Protein AF-A0A0A2UVM9-F1 (afdb_monomer_lite)

Sequence (289 aa):
MLVSRSRRTVTKRLMGLNERNSKLYSDYVEYLQKSGKGKTTITNYSNKVLNFLETLREDQKIEDTPFVIMEDFISAAQAESSFNNRVYALKNFWRYLSEEKGLSLLISSDKLGSIVFSPGDVRQSIQRGAVPLTIEQVVLIRDTYKRDNENKRLFTFEMIYRHEVKWNDLAKCHRKNYSPENREFKITKNKSINIDDYIADLIERDDAILDRVSMSGHQYRLVDMSELLGRDVRWIDIEKTHDKNFVACPRCQKENEMQADNWVLVSVNENHTKWLVCKSCVEQGESND

Organism: NCBI:txid1385513

Radius of gyration: 26.75 Å; chains: 1; bounding box: 66×46×71 Å

pLDDT: mean 85.95, std 12.11, range [26.98, 97.88]

Secondary structure (DSSP, 8-state):
---------HHHHHTTS-HHHHHHHHHHHHHHHHTT--HHHHHHHHHHHHHHHTTS-TT--STT--HHHHHHHHHT-SSHHHHHHHHHHHHHHHHIIIIIS----SS-HHHHHTTPPPHHHHHHHHHHT--PPPHHHHHHHHHHHHHTT-HHHHHHHHHHHTT---HHHHTT-SGGGEETTTTEEEEETTEEEE--HHHHHHHHH-GGGGS---HHHHHHHHHHHHHHHTS---HHHHHHHHHHHEEE-TTT--EEE--GGGEEEEE-STT--EEEEEHHHHHTT----

InterPro domains:
  IPR010998 Integrase/recombinase, N-terminal [G3DSA:1.10.150.130] (16-105)

Structure (mmCIF, N/CA/C/O backbone):
data_AF-A0A0A2UVM9-F1
#
_entry.id   AF-A0A0A2UVM9-F1
#
loop_
_atom_site.group_PDB
_atom_site.id
_atom_site.type_symbol
_atom_site.label_atom_id
_atom_site.label_alt_id
_atom_site.label_comp_id
_atom_site.label_asym_id
_atom_site.label_entity_id
_atom_site.label_seq_id
_atom_site.pdbx_PDB_ins_code
_atom_site.Cartn_x
_atom_site.Cartn_y
_atom_site.Cartn_z
_atom_site.occupancy
_atom_site.B_iso_or_equiv
_atom_site.auth_seq_id
_atom_site.auth_comp_id
_atom_site.auth_asym_id
_atom_site.auth_atom_id
_atom_site.pdbx_PDB_model_num
ATOM 1 N N . MET A 1 1 ? -26.600 -10.827 3.664 1.00 29.45 1 MET A N 1
ATOM 2 C CA . MET A 1 1 ? -26.996 -9.501 3.139 1.00 29.45 1 MET A CA 1
ATOM 3 C C . MET A 1 1 ? -26.301 -8.425 3.963 1.00 29.45 1 MET A C 1
ATOM 5 O O . MET A 1 1 ? -26.624 -8.271 5.133 1.00 29.45 1 MET A O 1
ATOM 9 N N . LEU A 1 2 ? -25.302 -7.738 3.403 1.00 26.98 2 LEU A N 1
ATOM 10 C CA . LEU A 1 2 ? -24.603 -6.640 4.080 1.00 26.98 2 LEU A CA 1
ATOM 11 C C . LEU A 1 2 ? -25.340 -5.336 3.770 1.00 26.98 2 LEU A C 1
ATOM 13 O O . LEU A 1 2 ? -25.254 -4.807 2.666 1.00 26.98 2 LEU A O 1
ATOM 17 N N . VAL A 1 3 ? -26.113 -4.851 4.739 1.00 28.73 3 VAL A N 1
ATOM 18 C CA . VAL A 1 3 ? -26.801 -3.561 4.644 1.00 28.73 3 VAL A CA 1
ATOM 19 C C . VAL A 1 3 ? -25.751 -2.452 4.600 1.00 28.73 3 VAL A C 1
ATOM 21 O O . VAL A 1 3 ? -24.954 -2.300 5.526 1.00 28.73 3 VAL A O 1
ATOM 24 N N . SER A 1 4 ? -25.777 -1.673 3.518 1.00 31.75 4 SER A N 1
ATOM 25 C CA . SER A 1 4 ? -25.068 -0.403 3.357 1.00 31.75 4 SER A CA 1
ATOM 26 C C . SER A 1 4 ? -25.353 0.514 4.556 1.00 31.75 4 SER A C 1
ATOM 28 O O . SER A 1 4 ? -26.424 1.113 4.677 1.00 31.75 4 SER A O 1
ATOM 30 N N . ARG A 1 5 ? -24.411 0.587 5.506 1.00 41.16 5 ARG A N 1
ATOM 31 C CA . ARG A 1 5 ? -24.509 1.484 6.663 1.00 41.16 5 ARG A CA 1
ATOM 32 C C . ARG A 1 5 ? -24.115 2.896 6.224 1.00 41.16 5 ARG A C 1
ATOM 34 O O . ARG A 1 5 ? -22.936 3.234 6.160 1.00 41.16 5 ARG A O 1
ATOM 41 N N . SER A 1 6 ? -25.124 3.726 5.960 1.00 41.88 6 SER A N 1
ATOM 42 C CA . SER A 1 6 ? -25.025 5.194 5.962 1.00 41.88 6 SER A CA 1
ATOM 43 C C . SER A 1 6 ? -24.147 5.680 7.131 1.00 41.88 6 SER A C 1
ATOM 45 O O . SER A 1 6 ? -24.271 5.165 8.247 1.00 41.88 6 SER A O 1
ATOM 47 N N . ARG A 1 7 ? -23.252 6.656 6.886 1.00 49.97 7 ARG A N 1
ATOM 48 C CA . ARG A 1 7 ? -22.347 7.248 7.895 1.00 49.97 7 ARG A CA 1
ATOM 49 C C . ARG A 1 7 ? -23.151 7.998 8.967 1.00 49.97 7 ARG A C 1
ATOM 51 O O . ARG A 1 7 ? -23.260 9.221 8.949 1.00 49.97 7 ARG A O 1
ATOM 58 N N . ARG A 1 8 ? -23.729 7.263 9.918 1.00 69.81 8 ARG A N 1
ATOM 59 C CA . ARG A 1 8 ? -24.348 7.827 11.122 1.00 69.81 8 ARG A CA 1
ATOM 60 C C . ARG A 1 8 ? -23.270 8.534 11.951 1.00 69.81 8 ARG A C 1
ATOM 62 O O . ARG A 1 8 ? -22.178 8.001 12.136 1.00 69.81 8 ARG A O 1
ATOM 69 N N . THR A 1 9 ? -23.579 9.728 12.456 1.00 83.06 9 THR A N 1
ATOM 70 C CA . THR A 1 9 ? -22.711 10.444 13.405 1.00 83.06 9 THR A CA 1
ATOM 71 C C . THR A 1 9 ? -22.563 9.638 14.697 1.00 83.06 9 THR A C 1
ATOM 73 O O . THR A 1 9 ? -23.462 8.872 15.043 1.00 83.06 9 THR A O 1
ATOM 76 N N . VAL A 1 10 ? -21.458 9.815 15.435 1.00 83.94 10 VAL A N 1
ATOM 77 C CA . VAL A 1 10 ? -21.224 9.111 16.716 1.00 83.94 10 VAL A CA 1
ATOM 78 C C . VAL A 1 10 ? -22.419 9.277 17.654 1.00 83.94 10 VAL A C 1
ATOM 80 O O . VAL A 1 10 ? -22.927 8.289 18.163 1.00 83.94 10 VAL A O 1
ATOM 83 N N . THR A 1 11 ? -22.956 10.491 17.780 1.00 84.62 11 THR A N 1
ATOM 84 C CA . THR A 1 11 ? -24.153 10.776 18.583 1.00 84.62 11 THR A CA 1
ATOM 85 C C . THR A 1 11 ? -25.346 9.897 18.196 1.00 84.62 11 THR A C 1
ATOM 87 O O . THR A 1 11 ? -25.948 9.276 19.061 1.00 84.62 11 THR A O 1
ATOM 90 N N . LYS A 1 12 ? -25.654 9.764 16.896 1.00 86.88 12 LYS A N 1
ATOM 91 C CA . LYS A 1 12 ? -26.758 8.905 16.423 1.00 86.88 12 LYS A CA 1
ATOM 92 C C . LYS A 1 12 ? -26.509 7.421 16.683 1.00 86.88 12 LYS A C 1
ATOM 94 O O . LYS A 1 12 ? -27.460 6.667 16.837 1.00 86.88 12 LYS A O 1
ATOM 99 N N . ARG A 1 13 ? -25.246 6.993 16.677 1.00 89.31 13 ARG A N 1
ATOM 100 C CA . ARG A 1 13 ? -24.859 5.608 16.973 1.00 89.31 13 ARG A CA 1
ATOM 101 C C . ARG A 1 13 ? -25.044 5.296 18.456 1.00 89.31 13 ARG A C 1
ATOM 103 O O . ARG A 1 13 ? -25.624 4.272 18.786 1.00 89.31 13 ARG A O 1
ATOM 110 N N . LEU A 1 14 ? -24.650 6.224 19.329 1.00 88.06 14 LEU A N 1
ATOM 111 C CA . LEU A 1 14 ? -24.819 6.101 20.778 1.00 88.06 14 LEU A CA 1
ATOM 112 C C . LEU A 1 14 ? -26.284 6.058 21.219 1.00 88.06 14 LEU A C 1
ATOM 114 O O . LEU A 1 14 ? -26.592 5.369 22.181 1.00 88.06 14 LEU A O 1
ATOM 118 N N . MET A 1 15 ? -27.189 6.728 20.497 1.00 85.31 15 MET A N 1
ATOM 119 C CA . MET A 1 15 ? -28.635 6.634 20.752 1.00 85.31 15 MET A CA 1
ATOM 120 C C . MET A 1 15 ? -29.209 5.228 20.511 1.00 85.31 15 MET A C 1
ATOM 122 O O . MET A 1 15 ? -30.297 4.942 20.990 1.00 85.31 15 MET A O 1
ATOM 126 N N . GLY A 1 16 ? -28.511 4.371 19.755 1.00 84.19 16 GLY A N 1
ATOM 127 C CA . GLY A 1 16 ? -28.900 2.974 19.537 1.00 84.19 16 GLY A CA 1
ATOM 128 C C . GLY A 1 16 ? -28.294 1.993 20.544 1.00 84.19 16 GLY A C 1
ATOM 129 O O . GLY A 1 16 ? -28.505 0.795 20.408 1.00 84.19 16 GLY A O 1
ATOM 130 N N . LEU A 1 17 ? -27.506 2.474 21.509 1.00 88.94 17 LEU A N 1
ATOM 131 C CA . LEU A 1 17 ? -26.986 1.665 22.608 1.00 88.94 17 LEU A CA 1
ATOM 132 C C . LEU A 1 17 ? -27.838 1.888 23.855 1.00 88.94 17 LEU A C 1
ATOM 134 O O . LEU A 1 17 ? -28.421 2.959 24.029 1.00 88.94 17 LEU A O 1
ATOM 138 N N . ASN A 1 18 ? -27.828 0.930 24.783 1.00 90.06 18 ASN A N 1
ATOM 139 C CA . ASN A 1 18 ? -28.354 1.214 26.113 1.00 90.06 18 ASN A CA 1
ATOM 140 C C . ASN A 1 18 ? -27.535 2.294 26.828 1.00 90.06 18 ASN A C 1
ATOM 142 O O . ASN A 1 18 ? -26.346 2.504 26.562 1.00 90.06 18 ASN A O 1
ATOM 146 N N . GLU A 1 19 ? -28.195 2.966 27.769 1.00 91.00 19 GLU A N 1
ATOM 147 C CA . GLU A 1 19 ? -27.638 4.103 28.499 1.00 91.00 19 GLU A CA 1
ATOM 148 C C . GLU A 1 19 ? -26.313 3.755 29.192 1.00 91.00 19 GLU A C 1
ATOM 150 O O . GLU A 1 19 ? -25.354 4.527 29.134 1.00 91.00 19 GLU A O 1
ATOM 155 N N . ARG A 1 20 ? -26.219 2.554 29.781 1.00 92.00 20 ARG A N 1
ATOM 156 C CA . ARG A 1 20 ? -25.009 2.086 30.470 1.00 92.00 20 ARG A CA 1
ATOM 157 C C . ARG A 1 20 ? -23.825 1.974 29.507 1.00 92.00 20 ARG A C 1
ATOM 159 O O . ARG A 1 20 ? -22.766 2.530 29.784 1.00 92.00 20 ARG A O 1
ATOM 166 N N . ASN A 1 21 ? -24.000 1.305 28.371 1.00 92.19 21 ASN A N 1
ATOM 167 C CA . ASN A 1 21 ? -22.951 1.095 27.374 1.00 92.19 21 ASN A CA 1
ATOM 168 C C . ASN A 1 21 ? -22.555 2.413 26.692 1.00 92.19 21 ASN A C 1
ATOM 170 O O . ASN A 1 21 ? -21.370 2.655 26.463 1.00 92.19 21 ASN A O 1
ATOM 174 N N . SER A 1 22 ? -23.524 3.294 26.432 1.00 93.00 22 SER A N 1
ATOM 175 C CA . SER A 1 22 ? -23.284 4.644 25.905 1.00 93.00 22 SER A CA 1
ATOM 176 C C . SER A 1 22 ? -22.434 5.496 26.860 1.00 93.00 22 SER A C 1
ATOM 178 O O . SER A 1 22 ? -21.469 6.150 26.443 1.00 93.00 22 SER A O 1
ATOM 180 N N . LYS A 1 23 ? -22.728 5.427 28.164 1.00 94.69 23 LYS A N 1
ATOM 181 C CA . LYS A 1 23 ? -21.943 6.096 29.206 1.00 94.69 23 LYS A CA 1
ATOM 182 C C . LYS A 1 23 ? -20.532 5.520 29.317 1.00 94.69 23 LYS A C 1
ATOM 184 O O . LYS A 1 23 ? -19.567 6.274 29.262 1.00 94.69 23 LYS A O 1
ATOM 189 N N . LEU A 1 24 ? -20.396 4.194 29.392 1.00 95.88 24 LEU A N 1
ATOM 190 C CA . LEU A 1 24 ? -19.089 3.528 29.473 1.00 95.88 24 LEU A CA 1
ATOM 191 C C . LEU A 1 24 ? -18.203 3.836 28.260 1.00 95.88 24 LEU A C 1
ATOM 193 O O . LEU A 1 24 ? -17.002 4.052 28.415 1.00 95.88 24 LEU A O 1
ATOM 197 N N . TYR A 1 25 ? -18.786 3.898 27.062 1.00 96.25 25 TYR A N 1
ATOM 198 C CA . TYR A 1 25 ? -18.080 4.333 25.861 1.00 96.25 25 TYR A CA 1
ATOM 199 C C . TYR A 1 25 ? -17.574 5.774 25.976 1.00 96.25 25 TYR A C 1
ATOM 201 O O . TYR A 1 25 ? -16.421 6.054 25.645 1.00 96.25 25 TYR A O 1
ATOM 209 N N . SER A 1 26 ? -18.430 6.689 26.432 1.00 95.75 26 SER A N 1
ATOM 210 C CA . SER A 1 26 ? -18.084 8.109 26.537 1.00 95.75 26 SER A CA 1
ATOM 211 C C . SER A 1 26 ? -16.952 8.316 27.544 1.00 95.75 26 SER A C 1
ATOM 213 O O . SER A 1 26 ? -15.931 8.920 27.208 1.00 95.75 26 SER A O 1
ATOM 215 N N . ASP A 1 27 ? -17.064 7.691 28.719 1.00 97.25 27 ASP A N 1
ATOM 216 C CA . ASP A 1 27 ? -16.025 7.714 29.748 1.00 97.25 27 ASP A CA 1
ATOM 217 C C . ASP A 1 27 ? -14.704 7.088 29.245 1.00 97.25 27 ASP A C 1
ATOM 219 O O . ASP A 1 27 ? -13.611 7.517 29.629 1.00 97.25 27 ASP A O 1
ATOM 223 N N . TYR A 1 28 ? -14.776 6.072 28.378 1.00 97.88 28 TYR A N 1
ATOM 224 C CA . TYR A 1 28 ? -13.598 5.448 27.773 1.00 97.88 28 TYR A CA 1
ATOM 225 C C . TYR A 1 28 ? -12.892 6.373 26.775 1.00 97.88 28 TYR A C 1
ATOM 227 O O . TYR A 1 28 ? -11.661 6.436 26.754 1.00 97.88 28 TYR A O 1
ATOM 235 N N . VAL A 1 29 ? -13.638 7.127 25.963 1.00 96.19 29 VAL A N 1
ATOM 236 C CA . VAL A 1 29 ? -13.046 8.119 25.049 1.00 96.19 29 VAL A CA 1
ATOM 237 C C . VAL A 1 29 ? -12.291 9.193 25.834 1.00 96.19 29 VAL A C 1
ATOM 239 O O . VAL A 1 29 ? -11.168 9.539 25.460 1.00 96.19 29 VAL A O 1
ATOM 242 N N . GLU A 1 30 ? -12.855 9.672 26.944 1.00 96.00 30 GLU A N 1
ATOM 243 C CA . GLU A 1 30 ? -12.168 10.611 27.835 1.00 96.00 30 GLU A CA 1
ATOM 244 C C . GLU A 1 30 ? -10.907 10.004 28.456 1.00 96.00 30 GLU A C 1
ATOM 246 O O . GLU A 1 30 ? -9.858 10.651 28.499 1.00 96.00 30 GLU A O 1
ATOM 251 N N . TYR A 1 31 ? -10.978 8.749 28.905 1.00 97.19 31 TYR A N 1
ATOM 252 C CA . TYR A 1 31 ? -9.814 8.022 29.411 1.00 97.19 31 TYR A CA 1
ATOM 253 C C . TYR A 1 31 ? -8.692 7.952 28.365 1.00 97.19 31 TYR A C 1
ATOM 255 O O . TYR A 1 31 ? -7.536 8.257 28.665 1.00 97.19 31 TYR A O 1
ATOM 263 N N . LEU A 1 32 ? -9.020 7.628 27.110 1.00 96.19 32 LEU A N 1
ATOM 264 C CA . LEU A 1 32 ? -8.038 7.582 26.028 1.00 96.19 32 LEU A CA 1
ATOM 265 C C . LEU A 1 32 ? -7.361 8.941 25.804 1.00 96.19 32 LEU A C 1
ATOM 267 O O . LEU A 1 32 ? -6.144 8.981 25.611 1.00 96.19 32 LEU A O 1
ATOM 271 N N . GLN A 1 33 ? -8.120 10.038 25.869 1.00 94.81 33 GLN A N 1
ATOM 272 C CA . GLN A 1 33 ? -7.589 11.400 25.758 1.00 94.81 33 GLN A CA 1
ATOM 273 C C . GLN A 1 33 ? -6.657 11.748 26.927 1.00 94.81 33 GLN A C 1
ATOM 275 O O . GLN A 1 33 ? -5.552 12.239 26.698 1.00 94.81 33 GLN A O 1
ATOM 280 N N . LYS A 1 34 ? -7.058 11.430 28.165 1.00 94.75 34 LYS A N 1
ATOM 281 C CA . LYS A 1 34 ? -6.256 11.672 29.379 1.00 94.75 34 LYS A CA 1
ATOM 282 C C . LYS A 1 34 ? -4.981 10.824 29.423 1.00 94.75 34 LYS A C 1
ATOM 284 O O . LYS A 1 34 ? -3.966 11.278 29.934 1.00 94.75 34 LYS A O 1
ATOM 289 N N . SER A 1 35 ? -4.996 9.632 28.823 1.00 91.38 35 SER A N 1
ATOM 290 C CA . SER A 1 35 ? -3.838 8.725 28.759 1.00 91.38 35 SER A CA 1
ATOM 291 C C . SER A 1 35 ? -2.722 9.159 27.788 1.00 91.38 35 SER A C 1
ATOM 293 O O . SER A 1 35 ? -1.769 8.409 27.577 1.00 91.38 35 SER A O 1
ATOM 295 N N . GLY A 1 36 ? -2.837 10.332 27.152 1.00 88.50 36 GLY A N 1
ATOM 296 C CA . GLY A 1 36 ? -1.808 10.879 26.259 1.00 88.50 36 GLY A CA 1
ATOM 297 C C . GLY A 1 36 ? -1.690 10.170 24.903 1.00 88.50 36 GLY A C 1
ATOM 298 O O . GLY A 1 36 ? -0.677 10.303 24.216 1.00 88.50 36 GLY A O 1
ATOM 299 N N . LYS A 1 37 ? -2.699 9.393 24.488 1.00 90.19 37 LYS A N 1
ATOM 300 C CA . LYS A 1 37 ? -2.679 8.697 23.192 1.00 90.19 37 LYS A CA 1
ATOM 301 C C . LYS A 1 37 ? -2.842 9.672 22.025 1.00 90.19 37 LYS A C 1
ATOM 303 O O . LYS A 1 37 ? -3.619 10.619 22.077 1.00 90.19 37 LYS A O 1
ATOM 308 N N . GLY A 1 38 ? -2.161 9.387 20.914 1.00 91.88 38 GLY A N 1
ATOM 309 C CA . GLY A 1 38 ? -2.304 10.163 19.681 1.00 91.88 38 GLY A CA 1
ATOM 310 C C . GLY A 1 38 ? -3.720 10.088 19.091 1.00 91.88 38 GLY A C 1
ATOM 311 O O . GLY A 1 38 ? -4.384 9.051 19.165 1.00 91.88 38 GLY A O 1
ATOM 312 N N . LYS A 1 39 ? -4.165 11.170 18.436 1.00 91.12 39 LYS A N 1
ATOM 313 C CA . LYS A 1 39 ? -5.521 11.324 17.864 1.00 91.12 39 LYS A CA 1
ATOM 314 C C . LYS A 1 39 ? -5.954 10.153 16.971 1.00 91.12 39 LYS A C 1
ATOM 316 O O . LYS A 1 39 ? -7.100 9.707 17.049 1.00 91.12 39 LYS A O 1
ATOM 321 N N . THR A 1 40 ? -5.041 9.632 16.150 1.00 88.94 40 THR A N 1
ATOM 322 C CA . THR A 1 40 ? -5.295 8.480 15.270 1.00 88.94 40 THR A CA 1
ATOM 323 C C . THR A 1 40 ? -5.596 7.215 16.070 1.00 88.94 40 THR A C 1
ATOM 325 O O . THR A 1 40 ? -6.562 6.517 15.771 1.00 88.94 40 THR A O 1
ATOM 328 N N . THR A 1 41 ? -4.823 6.944 17.123 1.00 90.81 41 THR A N 1
ATOM 329 C CA . THR A 1 41 ? -5.027 5.788 18.005 1.00 90.81 41 THR A CA 1
ATOM 330 C C . THR A 1 41 ? -6.346 5.896 18.754 1.00 90.81 41 THR A C 1
ATOM 332 O O . THR A 1 41 ? -7.097 4.925 18.774 1.00 90.81 41 THR A O 1
ATOM 335 N N . ILE A 1 42 ? -6.663 7.079 19.298 1.00 93.00 42 ILE A N 1
ATOM 336 C CA . ILE A 1 42 ? -7.947 7.333 19.971 1.00 93.00 42 ILE A CA 1
ATOM 337 C C . ILE A 1 42 ? -9.101 7.024 19.019 1.00 93.00 42 ILE A C 1
ATOM 339 O O . ILE A 1 42 ? -9.982 6.246 19.361 1.00 93.00 42 ILE A O 1
ATOM 343 N N . THR A 1 43 ? -9.054 7.581 17.805 1.00 92.62 43 THR A N 1
ATOM 344 C CA . THR A 1 43 ? -10.094 7.394 16.783 1.00 92.62 43 THR A CA 1
ATOM 345 C C . THR A 1 43 ? -10.239 5.930 16.377 1.00 92.62 43 THR A C 1
ATOM 347 O O . THR A 1 43 ? -11.351 5.453 16.170 1.00 92.62 43 THR A O 1
ATOM 350 N N . ASN A 1 44 ? -9.130 5.204 16.238 1.00 92.06 44 ASN A N 1
ATOM 351 C CA . ASN A 1 44 ? -9.169 3.790 15.882 1.00 92.06 44 ASN A CA 1
ATOM 352 C C . ASN A 1 44 ? -9.799 2.964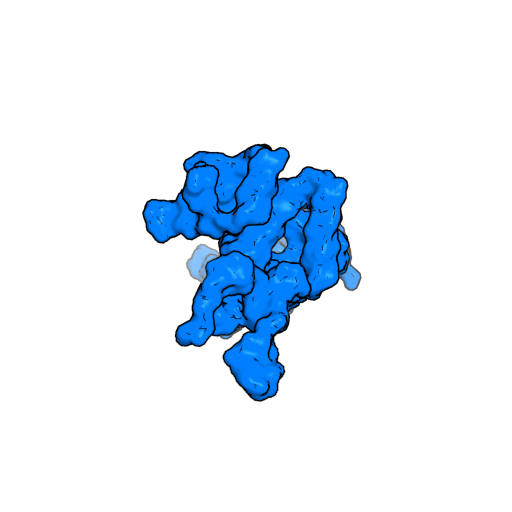 17.014 1.00 92.06 44 ASN A C 1
ATOM 354 O O . ASN A 1 44 ? -10.768 2.243 16.786 1.00 92.06 44 ASN A O 1
ATOM 358 N N . TYR A 1 45 ? -9.306 3.130 18.242 1.00 96.94 45 TYR A N 1
ATOM 359 C CA . TYR A 1 45 ? -9.754 2.343 19.390 1.00 96.94 45 TYR A CA 1
ATOM 360 C C . TYR A 1 45 ? -11.220 2.617 19.713 1.00 96.94 45 TYR A C 1
ATOM 362 O O . TYR A 1 45 ? -12.004 1.674 19.811 1.00 96.94 45 TYR A O 1
ATOM 370 N N . SER A 1 46 ? -11.620 3.889 19.790 1.00 95.38 46 SER A N 1
ATOM 371 C CA . SER A 1 46 ? -13.007 4.252 20.074 1.00 95.38 46 SER A CA 1
ATOM 372 C C . SER A 1 46 ? -13.960 3.723 19.003 1.00 95.38 46 SER A C 1
ATOM 374 O O . SER A 1 46 ? -14.955 3.090 19.336 1.00 95.38 46 SER A O 1
ATOM 376 N N . ASN A 1 47 ? -13.637 3.854 17.713 1.00 94.50 47 ASN A N 1
ATOM 377 C CA . ASN A 1 47 ? -14.505 3.323 16.660 1.00 94.50 47 ASN A CA 1
ATOM 378 C C . ASN A 1 47 ? -14.653 1.799 16.724 1.00 94.50 47 ASN A C 1
ATOM 380 O O . ASN A 1 47 ? -15.745 1.287 16.489 1.00 94.50 47 ASN A O 1
ATOM 384 N N . LYS A 1 48 ? -13.582 1.062 17.035 1.00 95.88 48 LYS A N 1
ATOM 385 C CA . LYS A 1 48 ? -13.643 -0.401 17.162 1.00 95.88 48 LYS A CA 1
ATOM 386 C C . LYS A 1 48 ? -14.477 -0.831 18.362 1.00 95.88 48 LYS A C 1
ATOM 388 O O . LYS A 1 48 ? -15.287 -1.740 18.216 1.00 95.88 48 LYS A O 1
ATOM 393 N N . VAL A 1 49 ? -14.333 -0.145 19.493 1.00 97.25 49 VAL A N 1
ATOM 394 C CA . VAL A 1 49 ? -15.162 -0.378 20.681 1.00 97.25 49 VAL A CA 1
ATOM 395 C C . VAL A 1 49 ? -16.624 -0.058 20.391 1.00 97.25 49 VAL A C 1
ATOM 397 O O . VAL A 1 49 ? -17.483 -0.885 20.662 1.00 97.25 49 VAL A O 1
ATOM 400 N N . LEU A 1 50 ? -16.920 1.080 19.759 1.00 95.50 50 LEU A N 1
ATOM 401 C CA . LEU A 1 50 ? -18.289 1.438 19.391 1.00 95.50 50 LEU A CA 1
ATOM 402 C C . LEU A 1 50 ? -18.916 0.401 18.451 1.00 95.50 50 LEU A C 1
ATOM 404 O O . LEU A 1 50 ? -20.049 -0.011 18.664 1.00 95.50 50 LEU A O 1
ATOM 408 N N . ASN A 1 51 ? -18.169 -0.063 17.442 1.00 94.38 51 ASN A N 1
ATOM 409 C CA . ASN A 1 51 ? -18.639 -1.117 16.539 1.00 94.38 51 ASN A CA 1
ATOM 410 C C . ASN A 1 51 ? -18.962 -2.419 17.282 1.00 94.38 51 ASN A C 1
ATOM 412 O O . ASN A 1 51 ? -19.888 -3.111 16.882 1.00 94.38 51 ASN A O 1
ATOM 416 N N . PHE A 1 52 ? -18.189 -2.763 18.313 1.00 95.25 52 PHE A N 1
ATOM 417 C CA . PHE A 1 52 ? -18.441 -3.936 19.145 1.00 95.25 52 PHE A CA 1
ATOM 418 C C . PHE A 1 52 ? -19.663 -3.742 20.052 1.00 95.25 52 PHE A C 1
ATOM 420 O O . PHE A 1 52 ? -20.507 -4.622 20.142 1.00 95.25 52 PHE A O 1
ATOM 427 N N . LEU A 1 53 ? -19.819 -2.574 20.679 1.00 94.56 53 LEU A N 1
ATOM 428 C CA . LEU A 1 53 ? -21.000 -2.288 21.500 1.00 94.56 53 LEU A CA 1
ATOM 429 C C . LEU A 1 53 ? -22.297 -2.372 20.685 1.00 94.56 53 LEU A C 1
ATOM 431 O O . LEU A 1 53 ? -23.307 -2.845 21.189 1.00 94.56 53 LEU A O 1
ATOM 435 N N . GLU A 1 54 ? -22.254 -1.980 19.410 1.00 91.81 54 GLU A N 1
ATOM 436 C CA . GLU A 1 54 ? -23.378 -2.111 18.474 1.00 91.81 54 GLU A CA 1
ATOM 437 C C . GLU A 1 54 ? -23.728 -3.560 18.094 1.00 91.81 54 GLU A C 1
ATOM 439 O O . GLU A 1 54 ? -24.751 -3.769 17.441 1.00 91.81 54 GLU A O 1
ATOM 444 N N . THR A 1 55 ? -22.893 -4.553 18.427 1.00 89.81 55 THR A N 1
ATOM 445 C CA . THR A 1 55 ? -23.236 -5.975 18.232 1.00 89.81 55 THR A CA 1
ATOM 446 C C . THR A 1 55 ? -23.920 -6.592 19.446 1.00 89.81 55 THR A C 1
ATOM 448 O O . THR A 1 55 ? -24.425 -7.708 19.347 1.00 89.81 55 THR A O 1
ATOM 451 N N . LEU A 1 56 ? -23.921 -5.903 20.589 1.00 89.69 56 LEU A N 1
ATOM 452 C CA . LEU A 1 56 ? -24.586 -6.370 21.801 1.00 89.69 56 LEU A CA 1
ATOM 453 C C . LEU A 1 56 ? -26.095 -6.124 21.705 1.00 89.69 56 LEU A C 1
ATOM 455 O O . LEU A 1 56 ? -26.543 -5.186 21.043 1.00 89.69 56 LEU A O 1
ATOM 459 N N . ARG A 1 57 ? -26.887 -6.963 22.379 1.00 85.25 57 ARG A N 1
ATOM 460 C CA . ARG A 1 57 ? -28.334 -6.723 22.502 1.00 85.25 57 ARG A CA 1
ATOM 461 C C . ARG A 1 57 ? -28.579 -5.478 23.352 1.00 85.25 57 ARG A C 1
ATOM 463 O O . ARG A 1 57 ? -27.764 -5.145 24.211 1.00 85.25 57 ARG A O 1
ATOM 470 N N . GLU A 1 58 ? -29.712 -4.813 23.143 1.00 81.56 58 GLU A N 1
ATOM 471 C CA . GLU A 1 58 ? -30.051 -3.585 23.873 1.00 81.56 58 GLU A CA 1
ATOM 472 C C . GLU A 1 58 ? -30.053 -3.791 25.395 1.00 81.56 58 GLU A C 1
ATOM 474 O O . GLU A 1 58 ? -29.570 -2.944 26.131 1.00 81.56 58 GLU A O 1
ATOM 479 N N . ASP A 1 59 ? -30.499 -4.938 25.892 1.00 84.19 59 ASP A N 1
ATOM 480 C CA . ASP A 1 59 ? -30.543 -5.269 27.319 1.00 84.19 59 ASP A CA 1
ATOM 481 C C . ASP A 1 59 ? -29.241 -5.886 27.862 1.00 84.19 59 ASP A C 1
ATOM 483 O O . ASP A 1 59 ? -29.102 -6.100 29.069 1.00 84.19 59 ASP A O 1
ATOM 487 N N . GLN A 1 60 ? -28.262 -6.157 26.995 1.00 87.31 60 GLN A N 1
ATOM 488 C CA . GLN A 1 60 ? -27.046 -6.858 27.382 1.00 87.31 60 GLN A CA 1
ATOM 489 C C . GLN A 1 60 ? -26.075 -5.943 28.136 1.00 87.31 60 GLN A C 1
ATOM 491 O O . GLN A 1 60 ? -25.577 -4.931 27.624 1.00 87.31 60 GLN A O 1
ATOM 496 N N . LYS A 1 61 ? -25.762 -6.355 29.366 1.00 88.12 61 LYS A N 1
ATOM 497 C CA . LYS A 1 61 ? -24.699 -5.773 30.185 1.00 88.12 61 LYS A CA 1
ATOM 498 C C . LYS A 1 61 ? -23.337 -6.213 29.665 1.00 88.12 61 LYS A C 1
ATOM 500 O O . LYS A 1 61 ? -23.138 -7.378 29.316 1.00 88.12 61 LYS A O 1
ATOM 505 N N . ILE A 1 62 ? -22.388 -5.283 29.624 1.00 91.00 62 ILE A N 1
ATOM 506 C CA . ILE A 1 62 ? -21.055 -5.565 29.092 1.00 91.00 62 ILE A CA 1
ATOM 507 C C . ILE A 1 62 ? -20.297 -6.584 29.946 1.00 91.00 62 ILE A C 1
ATOM 509 O O . ILE A 1 62 ? -19.576 -7.425 29.413 1.00 91.00 62 ILE A O 1
ATOM 513 N N . GLU A 1 63 ? -20.521 -6.536 31.256 1.00 90.69 63 GLU A N 1
ATOM 514 C CA . GLU A 1 63 ? -19.933 -7.412 32.265 1.00 90.69 63 GLU A CA 1
ATOM 515 C C . GLU A 1 63 ? -20.281 -8.880 32.007 1.00 90.69 63 GLU A C 1
ATOM 517 O O . GLU A 1 63 ? -19.429 -9.752 32.168 1.00 90.69 63 GLU A O 1
ATOM 522 N N . ASP A 1 64 ? -21.497 -9.110 31.503 1.00 90.44 64 ASP A N 1
ATOM 523 C CA . ASP A 1 64 ? -22.078 -10.421 31.225 1.00 90.44 64 ASP A CA 1
ATOM 524 C C . ASP A 1 64 ? -21.801 -10.897 29.788 1.00 90.44 64 ASP A C 1
ATOM 526 O O . ASP A 1 64 ? -22.383 -11.876 29.321 1.00 90.44 64 ASP A O 1
ATOM 530 N N . THR A 1 65 ? -20.929 -10.211 29.041 1.00 89.81 65 THR A N 1
ATOM 531 C CA . THR A 1 65 ? -20.650 -10.579 27.648 1.00 89.81 65 THR A CA 1
ATOM 532 C C . THR A 1 65 ? -19.772 -11.834 27.579 1.00 89.81 65 THR A C 1
ATOM 534 O O . THR A 1 65 ? -18.616 -11.783 28.005 1.00 89.81 65 THR A O 1
ATOM 537 N N . PRO A 1 66 ? -20.259 -12.960 27.017 1.00 87.19 66 PRO A N 1
ATOM 538 C CA . PRO A 1 66 ? -19.462 -14.171 26.863 1.00 87.19 66 PRO A CA 1
ATOM 539 C C . PRO A 1 66 ? -18.385 -14.010 25.785 1.00 87.19 66 PRO A C 1
ATOM 541 O O . PRO A 1 66 ? -18.505 -13.205 24.860 1.00 87.19 66 PRO A O 1
ATOM 544 N N . PHE A 1 67 ? -17.338 -14.832 25.882 1.00 85.31 67 PHE A N 1
ATOM 545 C CA . PHE A 1 67 ? -16.139 -14.690 25.050 1.00 85.31 67 PHE A CA 1
ATOM 546 C C . PHE A 1 67 ? -16.440 -14.917 23.574 1.00 85.31 67 PHE A C 1
ATOM 548 O O . PHE A 1 67 ? -15.928 -14.183 22.738 1.00 85.31 67 PHE A O 1
ATOM 555 N N . VAL A 1 68 ? -17.368 -15.831 23.284 1.00 79.38 68 VAL A N 1
ATOM 556 C CA . VAL A 1 68 ? -17.822 -16.136 21.925 1.00 79.38 68 VAL A CA 1
ATOM 557 C C . VAL A 1 68 ? -18.310 -14.894 21.170 1.00 79.38 68 VAL A C 1
ATOM 559 O O . VAL A 1 68 ? -17.976 -14.724 20.009 1.00 79.38 68 VAL A O 1
ATOM 562 N N . ILE A 1 69 ? -18.994 -13.949 21.830 1.00 82.81 69 ILE A N 1
ATOM 563 C CA . ILE A 1 69 ? -19.465 -12.717 21.169 1.00 82.81 69 ILE A CA 1
ATOM 564 C C . ILE A 1 69 ? -18.285 -11.809 20.795 1.00 82.81 69 ILE A C 1
ATOM 566 O O . ILE A 1 69 ? -18.297 -11.145 19.757 1.00 82.81 69 ILE A O 1
ATOM 570 N N . MET A 1 70 ? -17.243 -11.779 21.630 1.00 85.75 70 MET A N 1
ATOM 571 C CA . MET A 1 70 ? -16.015 -11.047 21.315 1.00 85.75 70 MET A CA 1
ATOM 572 C C . MET A 1 70 ? -15.260 -11.730 20.182 1.00 85.75 70 MET A C 1
ATOM 574 O O . MET A 1 70 ? -14.822 -11.048 19.261 1.00 85.75 70 MET A O 1
ATOM 578 N N . GLU A 1 71 ? -15.134 -13.057 20.226 1.00 78.38 71 GLU A N 1
ATOM 579 C CA . GLU A 1 71 ? -14.497 -13.845 19.172 1.00 78.38 71 GLU A CA 1
ATOM 580 C C . GLU A 1 71 ? -15.203 -13.661 17.831 1.00 78.38 71 GLU A C 1
ATOM 582 O O . GLU A 1 71 ? -14.523 -13.396 16.843 1.00 78.38 71 GLU A O 1
ATOM 587 N N . ASP A 1 72 ? -16.535 -13.692 17.791 1.00 78.12 72 ASP A N 1
ATOM 588 C CA . ASP A 1 72 ? -17.325 -13.452 16.580 1.00 78.12 72 ASP A CA 1
ATOM 589 C C . ASP A 1 72 ? -17.048 -12.056 16.004 1.00 78.12 72 ASP A C 1
ATOM 591 O O . ASP A 1 72 ? -16.778 -11.887 14.808 1.00 78.12 72 ASP A O 1
ATOM 595 N N . PHE A 1 73 ? -17.040 -11.030 16.862 1.00 88.25 73 PHE A N 1
ATOM 596 C CA . PHE A 1 73 ? -16.709 -9.673 16.440 1.00 88.25 73 PHE A CA 1
ATOM 597 C C . PHE A 1 73 ? -15.267 -9.558 15.932 1.00 88.25 73 PHE A C 1
ATOM 599 O O . PHE A 1 73 ? -15.014 -8.867 14.942 1.00 88.25 73 PHE A O 1
ATOM 606 N N . ILE A 1 74 ? -14.300 -10.180 16.602 1.00 85.06 74 ILE A N 1
ATOM 607 C CA . ILE A 1 74 ? -12.886 -10.106 16.221 1.00 85.06 74 ILE A CA 1
ATOM 608 C C . ILE A 1 74 ? -12.663 -10.856 14.898 1.00 85.06 74 ILE A C 1
ATOM 610 O O . ILE A 1 74 ? -12.061 -10.297 13.977 1.00 85.06 74 ILE A O 1
ATOM 614 N N . SER A 1 75 ? -13.229 -12.058 14.776 1.00 79.69 75 SER A N 1
ATOM 615 C CA . SER A 1 75 ? -13.099 -12.969 13.630 1.00 79.69 75 SER A CA 1
ATOM 616 C C . SER A 1 75 ? -13.803 -12.468 12.371 1.00 79.69 75 SER A C 1
ATOM 618 O O . SER A 1 75 ? -13.461 -12.874 11.266 1.00 79.69 75 SER A O 1
ATOM 620 N N . ALA A 1 76 ? -14.708 -11.492 12.486 1.00 77.94 76 ALA A N 1
ATOM 621 C CA . ALA A 1 76 ? -15.241 -10.769 11.330 1.00 77.94 76 ALA A CA 1
ATOM 622 C C . ALA A 1 76 ? -14.188 -9.889 10.604 1.00 77.94 76 ALA A C 1
ATOM 624 O O . ALA A 1 76 ? -14.523 -9.157 9.668 1.00 77.94 76 ALA A O 1
ATOM 625 N N . ALA A 1 77 ? -12.924 -9.872 11.043 1.00 79.75 77 ALA A N 1
ATOM 626 C CA . ALA A 1 77 ? -11.809 -9.300 10.296 1.00 79.75 77 ALA A CA 1
ATOM 627 C C . ALA A 1 77 ? -11.225 -10.317 9.302 1.00 79.75 77 ALA A C 1
ATOM 629 O O . ALA A 1 77 ? -10.734 -11.358 9.707 1.00 79.75 77 ALA A O 1
ATOM 630 N N . GLN A 1 78 ? -11.190 -9.966 8.013 1.00 73.75 78 GLN A N 1
ATOM 631 C CA . GLN A 1 78 ? -10.615 -10.834 6.975 1.00 73.75 78 GLN A CA 1
ATOM 632 C C . GLN A 1 78 ? -9.079 -10.891 6.975 1.00 73.75 78 GLN A C 1
ATOM 634 O O . GLN A 1 78 ? -8.516 -11.819 6.415 1.00 73.75 78 GLN A O 1
ATOM 639 N N . ALA A 1 79 ? -8.406 -9.901 7.569 1.00 81.12 79 ALA A N 1
ATOM 640 C CA . ALA A 1 79 ? -6.946 -9.821 7.611 1.00 81.12 79 ALA A CA 1
ATOM 641 C C . ALA A 1 79 ? -6.439 -9.875 9.055 1.00 81.12 79 ALA A C 1
ATOM 643 O O . ALA A 1 79 ? -6.985 -9.187 9.923 1.00 81.12 79 ALA A O 1
ATOM 644 N N . GLU A 1 80 ? -5.343 -10.591 9.290 1.00 83.25 80 GLU A N 1
ATOM 645 C CA . GLU A 1 80 ? -4.709 -10.820 10.593 1.00 83.25 80 GLU A CA 1
ATOM 646 C C . GLU A 1 80 ? -4.271 -9.504 11.254 1.00 83.25 80 GLU A C 1
ATOM 648 O O . GLU A 1 80 ? -4.395 -9.323 12.464 1.00 83.25 80 GLU A O 1
ATOM 653 N N . SER A 1 81 ? -3.840 -8.514 10.465 1.00 85.06 81 SER A N 1
ATOM 654 C CA . SER A 1 81 ? -3.539 -7.167 10.976 1.00 85.06 81 SER A CA 1
ATOM 655 C C . SER A 1 81 ? -4.790 -6.450 11.504 1.00 85.06 81 SER A C 1
ATOM 657 O O . SER A 1 81 ? -4.756 -5.780 12.539 1.00 85.06 81 SER A O 1
ATOM 659 N N . SER A 1 82 ? -5.925 -6.602 10.818 1.00 85.50 82 SER A N 1
ATOM 660 C CA . SER A 1 82 ? -7.216 -6.045 11.234 1.00 85.50 82 SER A CA 1
ATOM 661 C C . SER A 1 82 ? -7.795 -6.808 12.426 1.00 85.50 82 SER A C 1
ATOM 663 O O . SER A 1 82 ? -8.390 -6.177 13.305 1.00 85.50 82 SER A O 1
ATOM 665 N N . PHE A 1 83 ? -7.570 -8.124 12.483 1.00 88.81 83 PHE A N 1
ATOM 666 C CA . PHE A 1 83 ? -7.878 -8.986 13.621 1.00 88.81 83 PHE A CA 1
ATOM 667 C C . PHE A 1 83 ? -7.138 -8.490 14.865 1.00 88.81 83 PHE A C 1
ATOM 669 O O . PHE A 1 83 ? -7.777 -8.067 15.829 1.00 88.81 83 PHE A O 1
ATOM 676 N N . ASN A 1 84 ? -5.807 -8.390 14.803 1.00 92.25 84 ASN A N 1
ATOM 677 C CA . ASN A 1 84 ? -4.985 -7.900 15.911 1.00 92.25 84 ASN A CA 1
ATOM 678 C C . ASN A 1 84 ? -5.394 -6.490 16.351 1.00 92.25 84 ASN A C 1
ATOM 680 O O . ASN A 1 84 ? -5.514 -6.224 17.544 1.00 92.25 84 ASN A O 1
ATOM 684 N N . ASN A 1 85 ? -5.702 -5.593 15.410 1.00 92.31 85 ASN A N 1
ATOM 685 C CA . ASN A 1 85 ? -6.208 -4.258 15.740 1.00 92.31 85 ASN A CA 1
ATOM 686 C C . ASN A 1 85 ? -7.538 -4.290 16.518 1.00 92.31 85 ASN A C 1
ATOM 688 O O . ASN A 1 85 ? -7.727 -3.471 17.419 1.00 92.31 85 ASN A O 1
ATOM 692 N N . ARG A 1 86 ? -8.462 -5.213 16.199 1.00 93.50 86 ARG A N 1
ATOM 693 C CA . ARG A 1 86 ? -9.698 -5.410 16.984 1.00 93.50 86 ARG A CA 1
ATOM 694 C C . ARG A 1 86 ? -9.375 -5.941 18.378 1.00 93.50 86 ARG A C 1
ATOM 696 O O . ARG A 1 86 ? -9.888 -5.390 19.349 1.00 93.50 86 ARG A O 1
ATOM 703 N N . VAL A 1 87 ? -8.489 -6.934 18.474 1.00 93.38 87 VAL A N 1
ATOM 704 C CA . VAL A 1 87 ? -8.045 -7.498 19.756 1.00 93.38 87 VAL A CA 1
ATOM 705 C C . VAL A 1 87 ? -7.430 -6.422 20.648 1.00 93.38 87 VAL A C 1
ATOM 707 O O . VAL A 1 87 ? -7.826 -6.292 21.800 1.00 93.38 87 VAL A O 1
ATOM 710 N N . TYR A 1 88 ? -6.507 -5.604 20.136 1.00 95.56 88 TYR A N 1
ATOM 711 C CA . TYR A 1 88 ? -5.847 -4.569 20.935 1.00 95.56 88 TYR A CA 1
ATOM 712 C C . TYR A 1 88 ? -6.808 -3.485 21.427 1.00 95.56 88 TYR A C 1
ATOM 714 O O . TYR A 1 88 ? -6.689 -3.046 22.574 1.00 95.56 88 TYR A O 1
ATOM 722 N N . ALA A 1 89 ? -7.765 -3.068 20.593 1.00 96.44 89 ALA A N 1
ATOM 723 C CA . ALA A 1 89 ? -8.788 -2.108 20.996 1.00 96.44 89 ALA A CA 1
ATOM 724 C C . ALA A 1 89 ? -9.689 -2.688 22.101 1.00 96.44 89 ALA A C 1
ATOM 726 O O . ALA A 1 89 ? -9.863 -2.051 23.140 1.00 96.44 89 ALA A O 1
ATOM 727 N N . LEU A 1 90 ? -10.194 -3.916 21.920 1.00 96.19 90 LEU A N 1
ATOM 728 C CA . LEU A 1 90 ? -11.036 -4.574 22.921 1.00 96.19 90 LEU A CA 1
ATOM 729 C C . LEU A 1 90 ? -10.274 -4.888 24.203 1.00 96.19 90 LEU A C 1
ATOM 731 O O . LEU A 1 90 ? -10.780 -4.590 25.276 1.00 96.19 90 LEU A O 1
ATOM 735 N N . LYS A 1 91 ? -9.038 -5.389 24.119 1.00 95.62 91 LYS A N 1
ATOM 736 C CA . LYS A 1 91 ? -8.175 -5.618 25.285 1.00 95.62 91 LYS A CA 1
ATOM 737 C C . LYS A 1 91 ? -7.980 -4.331 26.082 1.00 95.62 91 LYS A C 1
ATOM 739 O O . LYS A 1 91 ? -8.065 -4.349 27.306 1.00 95.62 91 LYS A O 1
ATOM 744 N N . ASN A 1 92 ? -7.729 -3.210 25.403 1.00 96.75 92 ASN A N 1
ATOM 745 C CA . ASN A 1 92 ? -7.555 -1.926 26.073 1.00 96.75 92 ASN A CA 1
ATOM 746 C C . ASN A 1 92 ? -8.843 -1.444 26.755 1.00 96.75 92 ASN A C 1
ATOM 748 O O . ASN A 1 92 ? -8.767 -0.932 27.869 1.00 96.75 92 ASN A O 1
ATOM 752 N N . PHE A 1 93 ? -9.997 -1.633 26.117 1.00 97.31 93 PHE A N 1
ATOM 753 C CA . PHE A 1 93 ? -11.289 -1.299 26.708 1.00 97.31 93 PHE A CA 1
ATOM 754 C C . PHE A 1 93 ? -11.647 -2.211 27.887 1.00 97.31 93 PHE A C 1
ATOM 756 O O . PHE A 1 93 ? -12.022 -1.712 28.939 1.00 97.31 93 PHE A O 1
ATOM 763 N N . TRP A 1 94 ? -11.437 -3.524 27.766 1.00 96.06 94 TRP A N 1
ATOM 764 C CA . TRP A 1 94 ? -11.637 -4.485 28.857 1.00 96.06 94 TRP A CA 1
ATOM 765 C C . TRP A 1 94 ? -10.783 -4.149 30.069 1.00 96.06 94 TRP A C 1
ATOM 767 O O . TRP A 1 94 ? -11.279 -4.125 31.189 1.00 96.06 94 TRP A O 1
ATOM 777 N N . ARG A 1 95 ? -9.509 -3.824 29.831 1.00 95.44 95 ARG A N 1
ATOM 778 C CA . ARG A 1 95 ? -8.596 -3.397 30.887 1.00 95.44 95 ARG A CA 1
ATOM 779 C C . ARG A 1 95 ? -9.082 -2.124 31.579 1.00 95.44 95 ARG A C 1
ATOM 781 O O . ARG A 1 95 ? -9.062 -2.049 32.797 1.00 95.44 95 ARG A O 1
ATOM 788 N N . TYR A 1 96 ? -9.555 -1.145 30.811 1.00 96.88 96 TYR A N 1
ATOM 789 C CA . TYR A 1 96 ? -10.171 0.061 31.361 1.00 96.88 96 TYR A CA 1
ATOM 790 C C . TYR A 1 96 ? -11.392 -0.266 32.240 1.00 96.88 96 TYR A C 1
ATOM 792 O O . TYR A 1 96 ? -11.500 0.231 33.358 1.00 96.88 96 TYR A O 1
ATOM 800 N N . LEU A 1 97 ? -12.291 -1.134 31.775 1.00 96.69 97 LEU A N 1
ATOM 801 C CA . LEU A 1 97 ? -13.477 -1.522 32.539 1.00 96.69 97 LEU A CA 1
ATOM 802 C C . LEU A 1 97 ? -13.111 -2.230 33.853 1.00 96.69 97 LEU A C 1
ATOM 804 O O . LEU A 1 97 ? -13.720 -1.950 34.884 1.00 96.69 97 LEU A O 1
ATOM 808 N N . SER A 1 98 ? -12.111 -3.112 33.838 1.00 95.62 98 SER A N 1
ATOM 809 C CA . SER A 1 98 ? -11.692 -3.833 35.041 1.00 95.62 98 SER A CA 1
ATOM 810 C C . SER A 1 98 ? -10.875 -2.969 36.005 1.00 95.62 98 SER A C 1
ATOM 812 O O . SER A 1 98 ? -11.152 -2.965 37.197 1.00 95.62 98 SER A O 1
ATOM 814 N N . GLU A 1 99 ? -9.874 -2.236 35.511 1.00 94.75 99 GLU A N 1
ATOM 815 C CA . GLU A 1 99 ? -8.893 -1.533 36.353 1.00 94.75 99 GLU A CA 1
ATOM 816 C C . GLU A 1 99 ? -9.363 -0.130 36.755 1.00 94.75 99 GLU A C 1
ATOM 818 O O . GLU A 1 99 ? -9.222 0.257 37.909 1.00 94.75 99 GLU A O 1
ATOM 823 N N . GLU A 1 100 ? -9.956 0.628 35.828 1.00 94.50 100 GLU A N 1
ATOM 824 C CA . GLU A 1 100 ? -10.340 2.030 36.064 1.00 94.50 100 GLU A CA 1
ATOM 825 C C . GLU A 1 100 ? -11.789 2.158 36.546 1.00 94.50 100 GLU A C 1
ATOM 827 O O . GLU A 1 100 ? -12.121 3.061 37.313 1.00 94.50 100 GLU A O 1
ATOM 832 N N . LYS A 1 101 ? -12.681 1.267 36.088 1.00 95.25 101 LYS A N 1
ATOM 833 C CA . LYS A 1 101 ? -14.092 1.244 36.518 1.00 95.25 101 LYS A CA 1
ATOM 834 C C . LYS A 1 101 ? -14.386 0.211 37.601 1.00 95.25 101 LYS A C 1
ATOM 836 O O . LYS A 1 101 ? -15.484 0.244 38.153 1.00 95.25 101 LYS A O 1
ATOM 841 N N . GLY A 1 102 ? -13.440 -0.675 37.915 1.00 93.44 102 GLY A N 1
ATOM 842 C CA . GLY A 1 102 ? -13.610 -1.699 38.948 1.00 93.44 102 GLY A CA 1
ATOM 843 C C . GLY A 1 102 ? -14.709 -2.716 38.632 1.00 93.44 102 GLY A C 1
ATOM 844 O O . GLY A 1 102 ? -15.296 -3.284 39.552 1.00 93.44 102 GLY A O 1
ATOM 845 N N . LEU A 1 103 ? -15.050 -2.916 37.353 1.00 94.81 103 LEU A N 1
ATOM 846 C CA . LEU A 1 103 ? -16.091 -3.864 36.963 1.00 94.81 103 LEU A CA 1
ATOM 847 C C . LEU A 1 103 ? -15.560 -5.298 37.025 1.00 94.81 103 LEU A C 1
ATOM 849 O O . LEU A 1 103 ? -14.480 -5.601 36.517 1.00 94.81 103 LEU A O 1
ATOM 853 N N . SER A 1 104 ? -16.363 -6.195 37.595 1.00 92.94 104 SER A N 1
ATOM 854 C CA . SER A 1 104 ? -16.121 -7.635 37.513 1.00 92.94 104 SER A CA 1
ATOM 855 C C . SER A 1 104 ? -16.594 -8.137 36.152 1.00 92.94 104 SER A C 1
ATOM 857 O O . SER A 1 104 ? -17.789 -8.127 35.866 1.00 92.94 104 SER A O 1
ATOM 859 N N . LEU A 1 105 ? -15.653 -8.520 35.291 1.00 92.88 105 LEU A N 1
ATOM 860 C CA . LEU A 1 105 ? -15.925 -8.980 33.930 1.00 92.88 105 LEU A CA 1
ATOM 861 C C . LEU A 1 105 ? -15.828 -10.505 33.872 1.00 92.88 105 LEU A C 1
ATOM 863 O O . LEU A 1 105 ? -14.914 -11.085 34.457 1.00 92.88 105 LEU A O 1
ATOM 867 N N . LEU A 1 106 ? -16.699 -11.155 33.092 1.00 88.12 106 LEU A N 1
ATOM 868 C CA . LEU A 1 106 ? -16.633 -12.610 32.871 1.00 88.12 106 LEU A CA 1
ATOM 869 C C . LEU A 1 106 ? -15.306 -13.085 32.253 1.00 88.12 106 LEU A C 1
ATOM 871 O O . LEU A 1 106 ? -14.958 -14.262 32.345 1.00 88.12 106 LEU A O 1
ATOM 875 N N . ILE A 1 107 ? -14.583 -12.193 31.574 1.00 88.25 107 ILE A N 1
ATOM 876 C CA . ILE A 1 107 ? -13.350 -12.496 30.844 1.00 88.25 107 ILE A CA 1
ATOM 877 C C . ILE A 1 107 ? -12.272 -11.493 31.227 1.00 88.25 107 ILE A C 1
ATOM 879 O O . ILE A 1 107 ? -12.511 -10.285 31.228 1.00 88.25 107 ILE A O 1
ATOM 883 N N . SER A 1 108 ? -11.063 -11.993 31.482 1.00 87.12 108 SER A N 1
ATOM 884 C CA . SER A 1 108 ? -9.893 -11.148 31.697 1.00 87.12 108 SER A CA 1
ATOM 885 C C . SER A 1 108 ? -9.394 -10.532 30.388 1.00 87.12 108 SER A C 1
ATOM 887 O O . SER A 1 108 ? -9.457 -11.134 29.312 1.00 87.12 108 SER A O 1
ATOM 889 N N . SER A 1 109 ? -8.815 -9.335 30.481 1.00 87.94 109 SER A N 1
ATOM 890 C CA . SER A 1 109 ? -8.169 -8.677 29.339 1.00 87.94 109 SER A CA 1
ATOM 891 C C . SER A 1 109 ? -6.989 -9.494 28.775 1.00 87.94 109 SER A C 1
ATOM 893 O O . SER A 1 109 ? -6.652 -9.371 27.595 1.00 87.94 109 SER A O 1
ATOM 895 N N . ASP A 1 110 ? -6.386 -10.378 29.574 1.00 84.88 110 ASP A N 1
ATOM 896 C CA . ASP A 1 110 ? -5.304 -11.264 29.139 1.00 84.88 110 ASP A CA 1
ATOM 897 C C . ASP A 1 110 ? -5.771 -12.393 28.228 1.00 84.88 110 ASP A C 1
ATOM 899 O O . ASP A 1 110 ? -5.069 -12.706 27.266 1.00 84.88 110 ASP A O 1
ATOM 903 N N . LYS A 1 111 ? -6.983 -12.921 28.434 1.00 81.31 111 LYS A N 1
ATOM 904 C CA . LYS A 1 111 ? -7.582 -13.905 27.520 1.00 81.31 111 LYS A CA 1
ATOM 905 C C . LYS A 1 111 ? -7.800 -13.325 26.118 1.00 81.31 111 LYS A C 1
ATOM 907 O O . LYS A 1 111 ? -7.635 -14.021 25.125 1.00 81.31 111 LYS A O 1
ATOM 912 N N . LEU A 1 112 ? -8.107 -12.030 26.011 1.00 81.44 112 LEU A N 1
ATOM 913 C CA . LEU A 1 112 ? -8.119 -11.342 24.713 1.00 81.44 112 LEU A CA 1
ATOM 914 C C . LEU A 1 112 ? -6.704 -11.247 24.123 1.00 81.44 112 LEU A C 1
ATOM 916 O O . LEU A 1 112 ? -6.526 -11.353 22.919 1.00 81.44 112 LEU A O 1
ATOM 920 N N . GLY A 1 113 ? -5.676 -11.074 24.954 1.00 78.00 113 GLY A N 1
ATOM 921 C CA . GLY A 1 113 ? -4.287 -11.020 24.497 1.00 78.00 113 GLY A CA 1
ATOM 922 C C . GLY A 1 113 ? -3.751 -12.339 23.934 1.00 78.00 113 GLY A C 1
ATOM 923 O O . GLY A 1 113 ? -2.857 -12.297 23.093 1.00 78.00 113 GLY A O 1
ATOM 924 N N . SER A 1 114 ? -4.284 -13.487 24.359 1.00 80.44 114 SER A N 1
ATOM 925 C CA . SER A 1 114 ? -3.771 -14.805 23.956 1.00 80.44 114 SER A CA 1
ATOM 926 C C . SER A 1 114 ? -4.170 -15.237 22.544 1.00 80.44 114 SER A C 1
ATOM 928 O O . SER A 1 114 ? -3.608 -16.198 22.036 1.00 80.44 114 SER A O 1
ATOM 930 N N . ILE A 1 115 ? -5.126 -14.550 21.912 1.00 83.25 115 ILE A N 1
ATOM 931 C CA . ILE A 1 115 ? -5.610 -14.874 20.557 1.00 83.25 115 ILE A CA 1
ATOM 932 C C . ILE A 1 115 ? -4.958 -14.017 19.462 1.00 83.25 115 ILE A C 1
ATOM 934 O O . ILE A 1 115 ? -5.334 -14.100 18.299 1.00 83.25 115 ILE A O 1
ATOM 938 N N . VAL A 1 116 ? -4.003 -13.157 19.823 1.00 87.12 116 VAL A N 1
ATOM 939 C CA . VAL A 1 116 ? -3.301 -12.273 18.885 1.00 87.12 116 VAL A CA 1
ATOM 940 C C . VAL A 1 116 ? -2.414 -13.098 17.950 1.00 87.12 116 VAL A C 1
ATOM 942 O O . VAL A 1 116 ? -1.574 -13.869 18.412 1.00 87.12 116 VAL A O 1
ATOM 945 N N . PHE A 1 117 ? -2.536 -12.877 16.640 1.00 82.44 117 PHE A N 1
ATOM 946 C CA . PHE A 1 117 ? -1.606 -13.435 15.657 1.00 82.44 117 PHE A CA 1
ATOM 947 C C . PHE A 1 117 ? -0.196 -12.901 15.888 1.00 82.44 117 PHE A C 1
ATOM 949 O O . PHE A 1 117 ? -0.014 -11.703 16.143 1.00 82.44 117 PHE A O 1
ATOM 956 N N . SER A 1 118 ? 0.819 -13.754 15.749 1.00 84.75 118 SER A N 1
ATOM 957 C CA . SER A 1 118 ? 2.196 -13.310 15.937 1.00 84.75 118 SER A CA 1
ATOM 958 C C . SER A 1 118 ? 2.582 -12.260 14.879 1.00 84.75 118 SER A C 1
ATOM 960 O O . SER A 1 118 ? 2.029 -12.243 13.774 1.00 84.75 118 SER A O 1
ATOM 962 N N . PRO A 1 119 ? 3.571 -11.387 15.148 1.00 79.00 119 PRO A N 1
ATOM 963 C CA . PRO A 1 119 ? 4.093 -10.482 14.124 1.00 79.00 119 PRO A CA 1
ATOM 964 C C . PRO A 1 119 ? 4.576 -11.213 12.860 1.00 79.00 119 PRO A C 1
ATOM 966 O O . PRO A 1 119 ? 4.535 -10.637 11.772 1.00 79.00 119 PRO A O 1
ATOM 969 N N . GLY A 1 120 ? 5.020 -12.469 12.996 1.00 73.12 120 GLY A N 1
ATOM 970 C CA . GLY A 1 120 ? 5.382 -13.339 11.879 1.00 73.12 120 GLY A CA 1
ATOM 971 C C . GLY A 1 120 ? 4.177 -13.694 11.010 1.00 73.12 120 GLY A C 1
ATOM 972 O O . GLY A 1 120 ? 4.235 -13.492 9.801 1.00 73.12 120 GLY A O 1
ATOM 973 N N . ASP A 1 121 ? 3.069 -14.115 11.619 1.00 73.31 121 ASP A N 1
ATOM 974 C CA . ASP A 1 121 ? 1.828 -14.474 10.913 1.00 73.31 121 ASP A CA 1
ATOM 975 C C . ASP A 1 121 ? 1.198 -13.258 10.221 1.00 73.31 121 ASP A C 1
ATOM 977 O O . ASP A 1 121 ? 0.740 -13.336 9.082 1.00 73.31 121 ASP A O 1
ATOM 981 N N . VAL A 1 122 ? 1.256 -12.084 10.860 1.00 76.38 122 VAL A N 1
ATOM 982 C CA . VAL A 1 122 ? 0.798 -10.823 10.253 1.00 76.38 122 VAL A CA 1
ATOM 983 C C . VAL A 1 122 ? 1.659 -10.438 9.047 1.00 76.38 122 VAL A C 1
ATOM 985 O O . VAL A 1 122 ? 1.144 -9.958 8.042 1.00 76.38 122 VAL A O 1
ATOM 988 N N . ARG A 1 123 ? 2.979 -10.644 9.105 1.00 67.62 123 ARG A N 1
ATOM 989 C CA . ARG A 1 123 ? 3.849 -10.396 7.944 1.00 67.62 123 ARG A CA 1
ATOM 990 C C . ARG A 1 123 ? 3.608 -11.418 6.837 1.00 67.62 123 ARG A C 1
ATOM 992 O O . ARG A 1 123 ? 3.519 -11.033 5.674 1.00 67.62 123 ARG A O 1
ATOM 999 N N . GLN A 1 124 ? 3.481 -12.695 7.192 1.00 66.62 124 GLN A N 1
ATOM 1000 C CA . GLN A 1 124 ? 3.235 -13.766 6.232 1.00 66.62 124 GLN A CA 1
ATOM 1001 C C . GLN A 1 124 ? 1.887 -13.614 5.540 1.00 66.62 124 GLN A C 1
ATOM 1003 O O . GLN A 1 124 ? 1.825 -13.843 4.346 1.00 66.62 124 GLN A O 1
ATOM 1008 N N . SER A 1 125 ? 0.830 -13.193 6.224 1.00 66.00 125 SER A N 1
ATOM 1009 C CA . SER A 1 125 ? -0.477 -12.953 5.599 1.00 66.00 125 SER A CA 1
ATOM 1010 C C . SER A 1 125 ? -0.485 -11.780 4.624 1.00 66.00 125 SER A C 1
ATOM 1012 O O . SER A 1 125 ? -1.059 -11.880 3.540 1.00 66.00 125 SER A O 1
ATOM 1014 N N . ILE A 1 126 ? 0.228 -10.696 4.950 1.00 64.88 126 ILE A N 1
ATOM 1015 C CA . ILE A 1 126 ? 0.448 -9.581 4.017 1.00 64.88 126 ILE A CA 1
ATOM 1016 C C . ILE A 1 126 ? 1.174 -10.075 2.755 1.00 64.88 126 ILE A C 1
ATOM 1018 O O . ILE A 1 126 ? 0.837 -9.652 1.651 1.00 64.88 126 ILE A O 1
ATOM 1022 N N . GLN A 1 127 ? 2.138 -10.989 2.903 1.00 61.28 127 GLN A N 1
ATOM 1023 C CA . GLN A 1 127 ? 2.943 -11.516 1.795 1.00 61.28 127 GLN A CA 1
ATOM 1024 C C . GLN A 1 127 ? 2.276 -12.664 1.013 1.00 61.28 127 GLN A C 1
ATOM 1026 O O . GLN A 1 127 ? 2.394 -12.708 -0.208 1.00 61.28 127 GLN A O 1
ATOM 1031 N N . ARG A 1 128 ? 1.549 -13.575 1.674 1.00 58.25 128 ARG A N 1
ATOM 1032 C CA . ARG A 1 128 ? 0.899 -14.765 1.082 1.00 58.25 128 ARG A CA 1
ATOM 1033 C C . ARG A 1 128 ? -0.276 -14.426 0.168 1.00 58.25 128 ARG A C 1
ATOM 1035 O O . ARG A 1 128 ? -0.754 -15.298 -0.546 1.00 58.25 128 ARG A O 1
ATOM 1042 N N . GLY A 1 129 ? -0.728 -13.176 0.169 1.00 66.81 129 GLY A N 1
ATOM 1043 C CA . GLY A 1 129 ? -1.810 -12.727 -0.692 1.00 66.81 129 GLY A CA 1
ATOM 1044 C C . GLY A 1 129 ? -1.373 -12.088 -2.004 1.00 66.81 129 GLY A C 1
ATOM 1045 O O . GLY A 1 129 ? -2.272 -11.735 -2.757 1.00 66.81 129 GLY A O 1
ATOM 1046 N N . ALA A 1 130 ? -0.082 -11.830 -2.265 1.00 77.31 130 ALA A N 1
ATOM 1047 C CA . ALA A 1 130 ? 0.320 -11.074 -3.457 1.00 77.31 130 ALA A CA 1
ATOM 1048 C C . ALA A 1 130 ? -0.111 -11.804 -4.739 1.00 77.31 130 ALA A C 1
ATOM 1050 O O . ALA A 1 130 ? 0.241 -12.965 -4.944 1.00 77.31 130 ALA A O 1
ATOM 1051 N N . VAL A 1 131 ? -0.862 -11.118 -5.599 1.00 86.94 131 VAL A N 1
ATOM 1052 C CA . VAL A 1 131 ? -1.278 -11.620 -6.914 1.00 86.94 131 VAL A CA 1
ATOM 1053 C C . VAL A 1 131 ? -0.591 -10.746 -7.955 1.00 86.94 131 VAL A C 1
ATOM 1055 O O . VAL A 1 131 ? -1.135 -9.693 -8.299 1.00 86.94 131 VAL A O 1
ATOM 1058 N N . PRO A 1 132 ? 0.609 -11.130 -8.430 1.00 90.19 132 PRO A N 1
ATOM 1059 C CA . PRO A 1 132 ? 1.339 -10.357 -9.425 1.00 90.19 132 PRO A CA 1
ATOM 1060 C C . PRO A 1 132 ? 0.505 -10.112 -10.674 1.00 90.19 132 PRO A C 1
ATOM 1062 O O . PRO A 1 132 ? -0.338 -10.936 -11.040 1.00 90.19 132 PRO A O 1
ATOM 1065 N N . LEU A 1 133 ? 0.752 -8.984 -11.327 1.00 92.19 133 LEU A N 1
ATOM 1066 C CA . LEU A 1 133 ? 0.153 -8.682 -12.613 1.00 92.19 133 LEU A CA 1
ATOM 1067 C C . LEU A 1 133 ? 0.672 -9.666 -13.665 1.00 92.19 133 LEU A C 1
ATOM 1069 O O . LEU A 1 133 ? 1.824 -10.105 -13.640 1.00 92.19 133 LEU A O 1
ATOM 1073 N N . THR A 1 134 ? -0.210 -10.016 -14.588 1.00 91.62 134 THR A N 1
ATOM 1074 C CA . THR A 1 134 ? 0.165 -10.691 -15.834 1.00 91.62 134 THR A CA 1
ATOM 1075 C C . THR A 1 134 ? 0.807 -9.689 -16.793 1.00 91.62 134 THR A C 1
ATOM 1077 O O . THR A 1 134 ? 0.607 -8.479 -16.653 1.00 91.62 134 THR A O 1
ATOM 1080 N N . ILE A 1 135 ? 1.566 -10.171 -17.778 1.00 89.50 135 ILE A N 1
ATOM 1081 C CA . ILE A 1 135 ? 2.197 -9.300 -18.782 1.00 89.50 135 ILE A CA 1
ATOM 1082 C C . ILE A 1 135 ? 1.123 -8.518 -19.546 1.00 89.50 135 ILE A C 1
ATOM 1084 O O . ILE A 1 135 ? 1.273 -7.321 -19.775 1.00 89.50 135 ILE A O 1
ATOM 1088 N N . GLU A 1 136 ? -0.007 -9.152 -19.851 1.00 91.00 136 GLU A N 1
ATOM 1089 C CA . GLU A 1 136 ? -1.150 -8.531 -20.517 1.00 91.00 136 GLU A CA 1
ATOM 1090 C C . GLU A 1 136 ? -1.713 -7.360 -19.700 1.00 91.00 136 GLU A C 1
ATOM 1092 O O . GLU A 1 136 ? -2.050 -6.318 -20.256 1.00 91.00 136 GLU A O 1
ATOM 1097 N N . GLN A 1 137 ? -1.767 -7.493 -18.371 1.00 94.12 137 GLN A N 1
ATOM 1098 C CA . GLN A 1 137 ? -2.198 -6.412 -17.480 1.00 94.12 137 GLN A CA 1
ATOM 1099 C C . GLN A 1 137 ? -1.181 -5.269 -17.424 1.00 94.12 137 GLN A C 1
ATOM 1101 O O . GLN A 1 137 ? -1.580 -4.106 -17.405 1.00 94.12 137 GLN A O 1
ATOM 1106 N N . VAL A 1 138 ? 0.120 -5.579 -17.424 1.00 94.00 138 VAL A N 1
ATOM 1107 C CA . VAL A 1 138 ? 1.187 -4.565 -17.496 1.00 94.00 138 VAL A CA 1
ATOM 1108 C C . VAL A 1 138 ? 1.080 -3.770 -18.800 1.00 94.00 138 VAL A C 1
ATOM 1110 O O . VAL A 1 138 ? 1.114 -2.539 -18.775 1.00 94.00 138 VAL A O 1
ATOM 1113 N N . VAL A 1 139 ? 0.901 -4.459 -19.930 1.00 92.88 139 VAL A N 1
ATOM 1114 C CA . VAL A 1 139 ? 0.717 -3.835 -21.250 1.00 92.88 139 VAL A CA 1
ATOM 1115 C C . VAL A 1 139 ? -0.549 -2.978 -21.270 1.00 92.88 139 VAL A C 1
ATOM 1117 O O . VAL A 1 139 ? -0.481 -1.809 -21.640 1.00 92.88 139 VAL A O 1
ATOM 1120 N N . LEU A 1 140 ? -1.677 -3.497 -20.773 1.00 94.88 140 LEU A N 1
ATOM 1121 C CA . LEU A 1 140 ? -2.941 -2.759 -20.706 1.00 94.88 140 LEU A CA 1
ATOM 1122 C C . LEU A 1 140 ? -2.822 -1.453 -19.907 1.00 94.88 140 LEU A C 1
ATOM 1124 O O . LEU A 1 140 ? -3.331 -0.421 -20.350 1.00 94.88 140 LEU A O 1
ATOM 1128 N N . ILE A 1 141 ? -2.152 -1.482 -18.747 1.00 94.81 141 ILE A N 1
ATOM 1129 C CA . ILE A 1 141 ? -1.900 -0.286 -17.928 1.00 94.81 141 ILE A CA 1
ATOM 1130 C C . ILE A 1 141 ? -1.075 0.733 -18.719 1.00 94.81 141 ILE A C 1
ATOM 1132 O O . ILE A 1 141 ? -1.463 1.900 -18.819 1.00 94.81 141 ILE A O 1
ATOM 1136 N N . ARG A 1 142 ? 0.052 0.294 -19.295 1.00 94.94 142 ARG A N 1
ATOM 1137 C CA . ARG A 1 142 ? 0.969 1.156 -20.053 1.00 94.94 142 ARG A CA 1
ATOM 1138 C C . ARG A 1 142 ? 0.268 1.818 -21.233 1.00 94.94 142 ARG A C 1
ATOM 1140 O O . ARG A 1 142 ? 0.346 3.036 -21.374 1.00 94.94 142 ARG A O 1
ATOM 1147 N N . ASP A 1 143 ? -0.427 1.036 -22.049 1.00 95.12 143 ASP A N 1
ATOM 1148 C CA . ASP A 1 143 ? -1.071 1.526 -23.267 1.00 95.12 143 ASP A CA 1
ATOM 1149 C C . ASP A 1 143 ? -2.238 2.459 -22.955 1.00 95.12 143 ASP A C 1
ATOM 1151 O O . ASP A 1 143 ? -2.394 3.488 -23.611 1.00 95.12 143 ASP A O 1
ATOM 1155 N N . THR A 1 144 ? -3.015 2.154 -21.912 1.00 95.75 144 THR A N 1
ATOM 1156 C CA . THR A 1 144 ? -4.107 3.022 -21.453 1.00 95.75 144 THR A CA 1
ATOM 1157 C C . THR A 1 144 ? -3.571 4.375 -21.001 1.00 95.75 144 THR A C 1
ATOM 1159 O O . THR A 1 144 ? -4.007 5.405 -21.510 1.00 95.75 144 THR A O 1
ATOM 1162 N N . TYR A 1 145 ? -2.577 4.402 -20.109 1.00 95.00 145 TYR A N 1
ATOM 1163 C CA . TYR A 1 145 ? -2.049 5.672 -19.610 1.00 95.00 145 TYR A CA 1
ATOM 1164 C C . TYR A 1 145 ? -1.289 6.470 -20.668 1.00 95.00 145 TYR A C 1
ATOM 1166 O O . TYR A 1 145 ? -1.355 7.696 -20.645 1.00 95.00 145 TYR A O 1
ATOM 1174 N N . LYS A 1 146 ? -0.619 5.812 -21.621 1.00 94.12 146 LYS A N 1
ATOM 1175 C CA . LYS A 1 146 ? -0.014 6.500 -22.771 1.00 94.12 146 LYS A CA 1
ATOM 1176 C C . LYS A 1 146 ? -1.073 7.114 -23.681 1.00 94.12 146 LYS A C 1
ATOM 1178 O O . LYS A 1 146 ? -0.963 8.285 -24.023 1.00 94.12 146 LYS A O 1
ATOM 1183 N N . ARG A 1 147 ? -2.100 6.345 -24.059 1.00 95.19 147 ARG A N 1
ATOM 1184 C CA . ARG A 1 147 ? -3.186 6.809 -24.937 1.00 95.19 147 ARG A CA 1
ATOM 1185 C C . ARG A 1 147 ? -3.929 8.002 -24.339 1.00 95.19 147 ARG A C 1
ATOM 1187 O O . ARG A 1 147 ? -4.249 8.941 -25.061 1.00 95.19 147 ARG A O 1
ATOM 1194 N N . ASP A 1 148 ? -4.166 7.963 -23.034 1.00 93.81 148 ASP A N 1
ATOM 1195 C CA . ASP A 1 148 ? -4.956 8.973 -22.333 1.00 93.81 148 ASP A CA 1
ATOM 1196 C C . ASP A 1 148 ? -4.079 10.147 -21.823 1.00 93.81 148 ASP A C 1
ATOM 1198 O O . ASP A 1 148 ? -4.581 11.057 -21.169 1.00 93.81 148 ASP A O 1
ATOM 1202 N N . ASN A 1 149 ? -2.773 10.159 -22.148 1.00 92.19 149 ASN A N 1
ATOM 1203 C CA . ASN A 1 149 ? -1.771 11.142 -21.699 1.00 92.19 149 ASN A CA 1
ATOM 1204 C C . ASN A 1 149 ? -1.673 11.289 -20.165 1.00 92.19 149 ASN A C 1
ATOM 1206 O O . ASN A 1 149 ? -1.374 12.353 -19.623 1.00 92.19 149 ASN A O 1
ATOM 1210 N N . GLU A 1 150 ? -1.881 10.194 -19.442 1.00 91.56 150 GLU A N 1
ATOM 1211 C CA . GLU A 1 150 ? -1.880 10.121 -17.981 1.00 91.56 150 GLU A CA 1
ATOM 1212 C C . GLU A 1 150 ? -0.466 9.884 -17.420 1.00 91.56 150 GLU A C 1
ATOM 1214 O O . GLU A 1 150 ? -0.209 8.960 -16.638 1.00 91.56 150 GLU A O 1
ATOM 1219 N N . ASN A 1 151 ? 0.487 10.736 -17.808 1.00 92.25 151 ASN A N 1
ATOM 1220 C CA . ASN A 1 151 ? 1.920 10.523 -17.560 1.00 92.25 151 ASN A CA 1
ATOM 1221 C C . ASN A 1 151 ? 2.277 10.416 -16.068 1.00 92.25 151 ASN A C 1
ATOM 1223 O O . ASN A 1 151 ? 3.146 9.636 -15.687 1.00 92.25 151 ASN A O 1
ATOM 1227 N N . LYS A 1 152 ? 1.561 11.124 -15.185 1.00 90.00 152 LYS A N 1
ATOM 1228 C CA . LYS A 1 152 ? 1.716 11.009 -13.720 1.00 90.00 152 LYS A CA 1
ATOM 1229 C C . LYS A 1 152 ? 1.354 9.618 -13.187 1.00 90.00 152 LYS A C 1
ATOM 1231 O O . LYS A 1 152 ? 1.974 9.137 -12.227 1.00 90.00 152 LYS A O 1
ATOM 1236 N N . ARG A 1 153 ? 0.321 8.991 -13.759 1.00 90.75 153 ARG A N 1
ATOM 1237 C CA . ARG A 1 153 ? -0.107 7.631 -13.401 1.00 90.75 153 ARG A CA 1
ATOM 1238 C C . ARG A 1 153 ? 0.886 6.616 -13.945 1.00 90.75 153 ARG A C 1
ATOM 1240 O O . ARG A 1 153 ? 1.355 5.781 -13.174 1.00 90.75 153 ARG A O 1
ATOM 1247 N N . LEU A 1 154 ? 1.287 6.779 -15.206 1.00 94.75 154 LEU A N 1
ATOM 1248 C CA . LEU A 1 154 ? 2.321 5.963 -15.836 1.00 94.75 154 LEU A CA 1
ATOM 1249 C C . LEU A 1 154 ? 3.633 6.006 -15.044 1.00 94.75 154 LEU A C 1
ATOM 1251 O O . LEU A 1 154 ? 4.143 4.962 -14.660 1.00 94.75 154 LEU A O 1
ATOM 1255 N N . PHE A 1 155 ? 4.113 7.198 -14.687 1.00 94.56 155 PHE A N 1
ATOM 1256 C CA . PHE A 1 155 ? 5.301 7.373 -13.852 1.00 94.56 155 PHE A CA 1
ATOM 1257 C C . PHE A 1 155 ? 5.182 6.633 -12.517 1.00 94.56 155 PHE A C 1
ATOM 1259 O O . PHE A 1 155 ? 6.100 5.936 -12.105 1.00 94.56 155 PHE A O 1
ATOM 1266 N N . THR A 1 156 ? 4.032 6.743 -11.841 1.00 91.50 156 THR A N 1
ATOM 1267 C CA . THR A 1 156 ? 3.807 6.042 -10.565 1.00 91.50 156 THR A CA 1
ATOM 1268 C C . THR A 1 156 ? 3.922 4.538 -10.740 1.00 91.50 156 THR A C 1
ATOM 1270 O O . THR A 1 156 ? 4.628 3.900 -9.969 1.00 91.50 156 THR A O 1
ATOM 1273 N N . PHE A 1 157 ? 3.245 3.985 -11.744 1.00 94.25 157 PHE A N 1
ATOM 1274 C CA . PHE A 1 157 ? 3.293 2.560 -12.037 1.00 94.25 157 PHE A CA 1
ATOM 1275 C C . PHE A 1 157 ? 4.727 2.098 -12.329 1.00 94.25 157 PHE A C 1
ATOM 1277 O O . PHE A 1 157 ? 5.205 1.156 -11.705 1.00 94.25 157 PHE A O 1
ATOM 1284 N N . GLU A 1 158 ? 5.440 2.801 -13.206 1.00 95.25 158 GLU A N 1
ATOM 1285 C CA . GLU A 1 158 ? 6.761 2.392 -13.692 1.00 95.25 158 GLU A CA 1
ATOM 1286 C C . GLU A 1 158 ? 7.850 2.535 -12.623 1.00 95.25 158 GLU A C 1
ATOM 1288 O O . GLU A 1 158 ? 8.719 1.675 -12.524 1.00 95.25 158 GLU A O 1
ATOM 1293 N N . MET A 1 159 ? 7.778 3.544 -11.749 1.00 94.19 159 MET A N 1
ATOM 1294 C CA . MET A 1 159 ? 8.699 3.645 -10.608 1.00 94.19 159 MET A CA 1
ATOM 1295 C C . MET A 1 159 ? 8.544 2.471 -9.631 1.00 94.19 159 MET A C 1
ATOM 1297 O O . MET A 1 159 ? 9.520 2.038 -9.025 1.00 94.19 159 MET A O 1
ATOM 1301 N N . ILE A 1 160 ? 7.332 1.938 -9.466 1.00 91.81 160 ILE A N 1
ATOM 1302 C CA . ILE A 1 160 ? 7.097 0.766 -8.610 1.00 91.81 160 ILE A CA 1
ATOM 1303 C C . ILE A 1 160 ? 7.525 -0.504 -9.342 1.00 91.81 160 ILE A C 1
ATOM 1305 O O . ILE A 1 160 ? 8.193 -1.352 -8.764 1.00 91.81 160 ILE A O 1
ATOM 1309 N N . TYR A 1 161 ? 7.137 -0.630 -10.610 1.00 94.06 161 TYR A N 1
ATOM 1310 C CA . TYR A 1 161 ? 7.322 -1.841 -11.399 1.00 94.06 161 TYR A CA 1
ATOM 1311 C C . TYR A 1 161 ? 8.772 -2.057 -11.853 1.00 94.06 161 TYR A C 1
ATOM 1313 O O . TYR A 1 161 ? 9.280 -3.166 -11.739 1.00 94.06 161 TYR A O 1
ATOM 1321 N N . ARG A 1 162 ? 9.455 -1.018 -12.348 1.00 91.56 162 ARG A N 1
ATOM 1322 C CA . ARG A 1 162 ? 10.829 -1.115 -12.879 1.00 91.56 162 ARG A CA 1
ATOM 1323 C C . ARG A 1 162 ? 11.897 -0.890 -11.814 1.00 91.56 162 ARG A C 1
ATOM 1325 O O . ARG A 1 162 ? 12.959 -1.490 -11.887 1.00 91.56 162 ARG A O 1
ATOM 1332 N N . HIS A 1 163 ? 11.624 -0.009 -10.850 1.00 90.69 163 HIS A N 1
ATOM 1333 C CA . HIS A 1 163 ? 12.620 0.464 -9.878 1.00 90.69 163 HIS A CA 1
ATOM 1334 C C . HIS A 1 163 ? 12.303 0.071 -8.428 1.00 90.69 163 HIS A C 1
ATOM 1336 O O . HIS A 1 163 ? 12.961 0.560 -7.507 1.00 90.69 163 HIS A O 1
ATOM 1342 N N . GLU A 1 164 ? 11.274 -0.759 -8.214 1.00 88.31 164 GLU A N 1
ATOM 1343 C CA . GLU A 1 164 ? 10.852 -1.276 -6.904 1.00 88.31 164 GLU A CA 1
ATOM 1344 C C . GLU A 1 164 ? 10.708 -0.203 -5.811 1.00 88.31 164 GLU A C 1
ATOM 1346 O O . GLU A 1 164 ? 10.892 -0.453 -4.607 1.00 88.31 164 GLU A O 1
ATOM 1351 N N . VAL A 1 165 ? 10.390 1.030 -6.217 1.00 89.19 165 VAL A N 1
ATOM 1352 C CA . VAL A 1 165 ? 10.362 2.161 -5.297 1.00 89.19 165 VAL A CA 1
ATOM 1353 C C . VAL A 1 165 ? 9.281 1.928 -4.257 1.00 89.19 165 VAL A C 1
ATOM 1355 O O . VAL A 1 165 ? 8.159 1.549 -4.575 1.00 89.19 165 VAL A O 1
ATOM 1358 N N . LYS A 1 166 ? 9.612 2.176 -2.986 1.00 84.19 166 LYS A N 1
ATOM 1359 C CA . LYS A 1 166 ? 8.667 2.061 -1.872 1.00 84.19 166 LYS A CA 1
ATOM 1360 C C . LYS A 1 166 ? 7.845 3.334 -1.721 1.00 84.19 166 LYS A C 1
ATOM 1362 O O . LYS A 1 166 ? 8.312 4.434 -2.009 1.00 84.19 166 LYS A O 1
ATOM 1367 N N . TRP A 1 167 ? 6.648 3.198 -1.153 1.00 73.81 167 TRP A N 1
ATOM 1368 C CA . TRP A 1 167 ? 5.683 4.290 -0.966 1.00 73.81 167 TRP A CA 1
ATOM 1369 C C . TRP A 1 167 ? 6.290 5.592 -0.427 1.00 73.81 167 TRP A C 1
ATOM 1371 O O . TRP A 1 167 ? 6.074 6.685 -0.953 1.00 73.81 167 TRP A O 1
ATOM 1381 N N . ASN A 1 168 ? 7.057 5.459 0.656 1.00 78.38 168 ASN A N 1
ATOM 1382 C CA . ASN A 1 168 ? 7.636 6.587 1.381 1.00 78.38 168 ASN A CA 1
ATOM 1383 C C . ASN A 1 168 ? 8.725 7.307 0.581 1.00 78.38 168 ASN A C 1
ATOM 1385 O O . ASN A 1 168 ? 9.014 8.473 0.856 1.00 78.38 168 ASN A O 1
ATOM 1389 N N . ASP A 1 169 ? 9.329 6.611 -0.376 1.00 85.00 169 ASP A N 1
ATOM 1390 C CA . ASP A 1 169 ? 10.379 7.149 -1.225 1.00 85.00 169 ASP A CA 1
ATOM 1391 C C . ASP A 1 169 ? 9.784 7.756 -2.495 1.00 85.00 169 ASP A C 1
ATOM 1393 O O . ASP A 1 169 ? 10.189 8.853 -2.866 1.00 85.00 169 ASP A O 1
ATOM 1397 N N . LEU A 1 170 ? 8.737 7.149 -3.072 1.00 87.12 170 LEU A N 1
ATOM 1398 C CA . LEU A 1 170 ? 8.034 7.718 -4.226 1.00 87.12 170 LEU A CA 1
ATOM 1399 C C . LEU A 1 170 ? 7.461 9.111 -3.920 1.00 87.12 170 LEU A C 1
ATOM 1401 O O . LEU A 1 170 ? 7.581 10.022 -4.731 1.00 87.12 170 LEU A O 1
ATOM 1405 N N . ALA A 1 171 ? 6.927 9.324 -2.713 1.00 83.75 171 ALA A N 1
ATOM 1406 C CA . ALA A 1 171 ? 6.435 10.639 -2.280 1.00 83.75 171 ALA A CA 1
ATOM 1407 C C . ALA A 1 171 ? 7.535 11.727 -2.207 1.00 83.75 171 ALA A C 1
ATOM 1409 O O . ALA A 1 171 ? 7.232 12.918 -2.079 1.00 83.75 171 ALA A O 1
ATOM 1410 N N . LYS A 1 172 ? 8.813 11.328 -2.250 1.00 89.00 172 LYS A N 1
ATOM 1411 C CA . LYS A 1 172 ? 9.988 12.209 -2.292 1.00 89.00 172 LYS A CA 1
ATOM 1412 C C . LYS A 1 172 ? 10.573 12.332 -3.705 1.00 89.00 172 LYS A C 1
ATOM 1414 O O . LYS A 1 172 ? 11.484 13.138 -3.890 1.00 89.00 172 LYS A O 1
ATOM 1419 N N . CYS A 1 173 ? 10.060 11.595 -4.691 1.00 92.06 173 CYS A N 1
ATOM 1420 C CA . CYS A 1 173 ? 10.410 11.733 -6.104 1.00 92.06 173 CYS A CA 1
ATOM 1421 C C . CYS A 1 173 ? 9.699 12.955 -6.701 1.00 92.06 173 CYS A C 1
ATOM 1423 O O . CYS A 1 173 ? 8.707 12.844 -7.411 1.00 92.06 173 CYS A O 1
ATOM 1425 N N . HIS A 1 174 ? 10.180 14.143 -6.346 1.00 93.75 174 HIS A N 1
ATOM 1426 C CA . HIS A 1 174 ? 9.647 15.427 -6.798 1.00 93.75 174 HIS A CA 1
ATOM 1427 C C . HIS A 1 174 ? 10.790 16.369 -7.181 1.00 93.75 174 HIS A C 1
ATOM 1429 O O . HIS A 1 174 ? 11.931 16.154 -6.766 1.00 93.75 174 HIS A O 1
ATOM 1435 N N . ARG A 1 175 ? 10.478 17.480 -7.855 1.00 95.25 175 ARG A N 1
ATOM 1436 C CA . ARG A 1 175 ? 11.452 18.409 -8.463 1.00 95.25 175 ARG A CA 1
ATOM 1437 C C . ARG A 1 175 ? 12.680 18.723 -7.607 1.00 95.25 175 ARG A C 1
ATOM 1439 O O . ARG A 1 175 ? 13.797 18.607 -8.081 1.00 95.25 175 ARG A O 1
ATOM 1446 N N . LYS A 1 176 ? 12.494 19.062 -6.324 1.00 94.50 176 LYS A N 1
ATOM 1447 C CA . LYS A 1 176 ? 13.605 19.430 -5.415 1.00 94.50 176 LYS A CA 1
ATOM 1448 C C . LYS A 1 176 ? 14.650 18.331 -5.191 1.00 94.50 176 LYS A C 1
ATOM 1450 O O . LYS A 1 176 ? 15.751 18.639 -4.754 1.00 94.50 176 LYS A O 1
ATOM 1455 N N . ASN A 1 177 ? 14.281 17.077 -5.424 1.00 95.19 177 ASN A N 1
ATOM 1456 C CA . ASN A 1 177 ? 15.134 15.920 -5.188 1.00 95.19 177 ASN A CA 1
ATOM 1457 C C . ASN A 1 177 ? 15.618 15.292 -6.497 1.00 95.19 177 ASN A C 1
ATOM 1459 O O . ASN A 1 177 ? 16.401 14.354 -6.432 1.00 95.19 177 ASN A O 1
ATOM 1463 N N . TYR A 1 178 ? 15.150 15.767 -7.653 1.00 96.62 178 TYR A N 1
ATOM 1464 C CA . TYR A 1 178 ? 15.525 15.224 -8.951 1.00 96.62 178 TYR A CA 1
ATOM 1465 C C . TYR A 1 178 ? 16.806 15.885 -9.463 1.00 96.62 178 TYR A C 1
ATOM 1467 O O . TYR A 1 178 ? 16.915 17.110 -9.464 1.00 96.62 178 TYR A O 1
ATOM 1475 N N . SER A 1 179 ? 17.766 15.075 -9.901 1.00 95.62 179 SER A N 1
ATOM 1476 C CA . SER A 1 179 ? 18.968 15.512 -10.605 1.00 95.62 179 SER A CA 1
ATOM 1477 C C . SER A 1 179 ? 18.892 14.999 -12.045 1.00 95.62 179 SER A C 1
ATOM 1479 O O . SER A 1 179 ? 19.159 13.817 -12.260 1.00 95.62 179 SER A O 1
ATOM 1481 N N . PRO A 1 180 ? 18.542 15.858 -13.023 1.00 92.69 180 PRO A N 1
ATOM 1482 C CA . PRO A 1 180 ? 18.488 15.466 -14.433 1.00 92.69 180 PRO A CA 1
ATOM 1483 C C . PRO A 1 180 ? 19.844 14.975 -14.952 1.00 92.69 180 PRO A C 1
ATOM 1485 O O . PRO A 1 180 ? 19.919 13.953 -15.622 1.00 92.69 180 PRO A O 1
ATOM 1488 N N . GLU A 1 181 ? 20.923 15.662 -14.566 1.00 92.25 181 GLU A N 1
ATOM 1489 C CA . GLU A 1 181 ? 22.306 15.363 -14.972 1.00 92.25 181 GLU A CA 1
ATOM 1490 C C . GLU A 1 181 ? 22.741 13.944 -14.589 1.00 92.25 181 GLU A C 1
ATOM 1492 O O . GLU A 1 181 ? 23.372 13.251 -15.379 1.00 92.25 181 GLU A O 1
ATOM 1497 N N . ASN A 1 182 ? 22.383 13.510 -13.377 1.00 92.50 182 ASN A N 1
ATOM 1498 C CA . ASN A 1 182 ? 22.757 12.199 -12.845 1.00 92.50 182 ASN A CA 1
ATOM 1499 C C . ASN A 1 182 ? 21.639 11.156 -12.999 1.00 92.50 182 ASN A C 1
ATOM 1501 O O . ASN A 1 182 ? 21.817 10.023 -12.564 1.00 92.50 182 ASN A O 1
ATOM 1505 N N . ARG A 1 183 ? 20.484 11.539 -13.567 1.00 94.56 183 ARG A N 1
ATOM 1506 C CA . ARG A 1 183 ? 19.270 10.710 -13.674 1.00 94.56 183 ARG A CA 1
ATOM 1507 C C . ARG A 1 183 ? 18.926 10.011 -12.354 1.00 94.56 183 ARG A C 1
ATOM 1509 O O . ARG A 1 183 ? 18.703 8.804 -12.298 1.00 94.56 183 ARG A O 1
ATOM 1516 N N . GLU A 1 184 ? 18.878 10.780 -11.266 1.00 96.38 184 GLU A N 1
ATOM 1517 C CA . G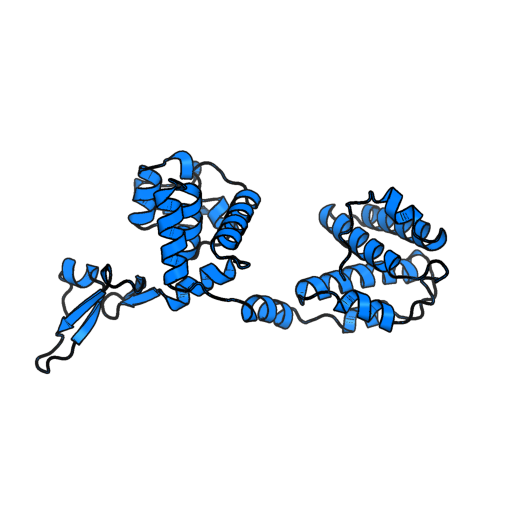LU A 1 184 ? 18.590 10.234 -9.934 1.00 96.38 184 GLU A CA 1
ATOM 1518 C C . GLU A 1 184 ? 17.646 11.108 -9.101 1.00 96.38 184 GLU A C 1
ATOM 1520 O O . GLU A 1 184 ? 17.583 12.331 -9.248 1.00 96.38 184 GLU A O 1
ATOM 1525 N N . PHE A 1 185 ? 16.957 10.476 -8.151 1.00 96.88 185 PHE A N 1
ATOM 1526 C CA . PHE A 1 185 ? 16.264 11.148 -7.057 1.00 96.88 185 PHE A CA 1
ATOM 1527 C C . PHE A 1 185 ? 17.030 10.990 -5.742 1.00 96.88 185 PHE A C 1
ATOM 1529 O O . PHE A 1 185 ? 17.200 9.878 -5.244 1.00 96.88 185 PHE A O 1
ATOM 1536 N N . LYS A 1 186 ? 17.416 12.101 -5.111 1.00 96.56 186 LYS A N 1
ATOM 1537 C CA . LYS A 1 186 ? 18.047 12.126 -3.782 1.00 96.56 186 LYS A CA 1
ATOM 1538 C C . LYS A 1 186 ? 16.983 12.062 -2.685 1.00 96.56 186 LYS A C 1
ATOM 1540 O O . LYS A 1 186 ? 16.358 13.060 -2.337 1.00 96.56 186 LYS A O 1
ATOM 1545 N N . ILE A 1 187 ? 16.769 10.873 -2.125 1.00 92.44 187 ILE A N 1
ATOM 1546 C CA . ILE A 1 187 ? 15.704 10.594 -1.145 1.00 92.44 187 ILE A CA 1
ATOM 1547 C C . ILE A 1 187 ? 16.126 10.971 0.276 1.00 92.44 187 ILE A C 1
ATOM 1549 O O . ILE A 1 187 ? 15.334 11.502 1.060 1.00 92.44 187 ILE A O 1
ATOM 1553 N N . THR A 1 188 ? 17.375 10.668 0.626 1.00 90.25 188 THR A N 1
ATOM 1554 C CA . THR A 1 188 ? 18.034 11.082 1.872 1.00 90.25 188 THR A CA 1
ATOM 1555 C C . THR A 1 188 ? 19.519 11.322 1.597 1.00 90.25 188 THR A C 1
ATOM 1557 O O . THR A 1 188 ? 19.983 11.076 0.489 1.00 90.25 188 THR A O 1
ATOM 1560 N N . LYS A 1 189 ? 20.293 11.731 2.612 1.00 87.62 189 LYS A N 1
ATOM 1561 C CA . LYS A 1 189 ? 21.755 11.873 2.482 1.00 87.62 189 LYS A CA 1
ATOM 1562 C C . LYS A 1 189 ? 22.456 10.596 1.999 1.00 87.62 189 LYS A C 1
ATOM 1564 O O . LYS A 1 189 ? 23.453 10.700 1.303 1.00 87.62 189 LYS A O 1
ATOM 1569 N N . ASN A 1 190 ? 21.920 9.424 2.347 1.00 91.25 190 ASN A N 1
ATOM 1570 C CA . ASN A 1 190 ? 22.556 8.128 2.089 1.00 91.25 190 ASN A CA 1
ATOM 1571 C C . ASN A 1 190 ? 21.733 7.246 1.137 1.00 91.25 190 ASN A C 1
ATOM 1573 O O . ASN A 1 190 ? 21.990 6.050 1.040 1.00 91.25 190 ASN A O 1
ATOM 1577 N N . LYS A 1 191 ? 20.691 7.794 0.501 1.00 92.62 191 LYS A N 1
ATOM 1578 C CA . LYS A 1 191 ? 19.808 7.024 -0.378 1.00 92.62 191 LYS A CA 1
ATOM 1579 C C . LYS A 1 191 ? 19.439 7.848 -1.598 1.00 92.62 191 LYS A C 1
ATOM 1581 O O . LYS A 1 191 ? 18.758 8.867 -1.447 1.00 92.62 191 LYS A O 1
ATOM 1586 N N . SER A 1 192 ? 19.818 7.359 -2.771 1.00 95.12 192 SER A N 1
ATOM 1587 C CA . SER A 1 192 ? 19.307 7.817 -4.056 1.00 95.12 192 SER A CA 1
ATOM 1588 C C . SER A 1 192 ? 18.582 6.690 -4.789 1.00 95.12 192 SER A C 1
ATOM 1590 O O . SER A 1 192 ? 18.691 5.517 -4.425 1.00 95.12 192 SER A O 1
ATOM 1592 N N . ILE A 1 193 ? 17.762 7.073 -5.761 1.00 95.25 193 ILE A N 1
ATOM 1593 C CA . ILE A 1 193 ? 17.095 6.169 -6.697 1.00 95.25 193 ILE A CA 1
ATOM 1594 C C . ILE A 1 193 ? 17.551 6.588 -8.086 1.00 95.25 193 ILE A C 1
ATOM 1596 O O . ILE A 1 193 ? 17.186 7.675 -8.532 1.00 95.25 193 ILE A O 1
ATOM 1600 N N . ASN A 1 194 ? 18.337 5.739 -8.739 1.00 94.62 194 ASN A N 1
ATOM 1601 C CA . ASN A 1 194 ? 18.719 5.926 -10.134 1.00 94.62 194 ASN A CA 1
ATOM 1602 C C . ASN A 1 194 ? 17.558 5.493 -11.023 1.00 94.62 194 ASN A C 1
ATOM 1604 O O . ASN A 1 194 ? 16.954 4.446 -10.779 1.00 94.62 194 ASN A O 1
ATOM 1608 N N . ILE A 1 195 ? 17.249 6.303 -12.028 1.00 94.44 195 ILE A N 1
ATOM 1609 C CA . ILE A 1 195 ? 16.193 6.019 -12.993 1.00 94.44 195 ILE A CA 1
ATOM 1610 C C . ILE A 1 195 ? 16.795 5.738 -14.366 1.00 94.44 195 ILE A C 1
ATOM 1612 O O . ILE A 1 195 ? 17.887 6.207 -14.685 1.00 94.44 195 ILE A O 1
ATOM 1616 N N . ASP A 1 196 ? 16.085 4.952 -15.166 1.00 90.38 196 ASP A N 1
ATOM 1617 C CA . ASP A 1 196 ? 16.491 4.678 -16.539 1.00 90.38 196 ASP A CA 1
ATOM 1618 C C . ASP A 1 196 ? 16.003 5.763 -17.512 1.00 90.38 196 ASP A C 1
ATOM 1620 O O . ASP A 1 196 ? 15.253 6.680 -17.161 1.00 90.38 196 ASP A O 1
ATOM 1624 N N . ASP A 1 197 ? 16.449 5.642 -18.758 1.00 90.12 197 ASP A N 1
ATOM 1625 C CA . ASP A 1 197 ? 16.144 6.564 -19.852 1.00 90.12 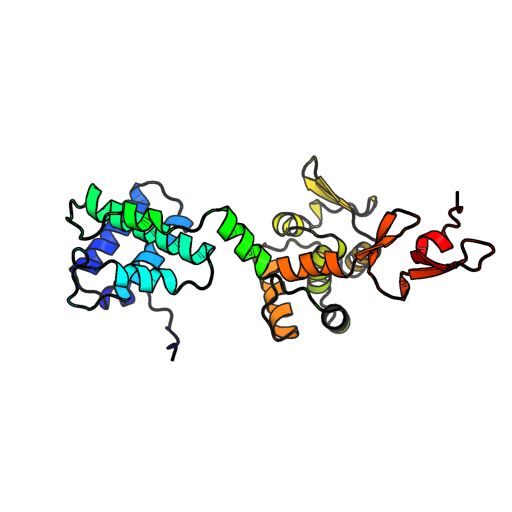197 ASP A CA 1
ATOM 1626 C C . ASP A 1 197 ? 14.640 6.669 -20.099 1.00 90.12 197 ASP A C 1
ATOM 1628 O O . ASP A 1 197 ? 14.138 7.740 -20.410 1.00 90.12 197 ASP A O 1
ATOM 1632 N N . TYR A 1 198 ? 13.888 5.591 -19.873 1.00 91.00 198 TYR A N 1
ATOM 1633 C CA . TYR A 1 198 ? 12.445 5.606 -20.069 1.00 91.00 198 TYR A CA 1
ATOM 1634 C C . TYR A 1 198 ? 11.740 6.537 -19.073 1.00 91.00 198 TYR A C 1
ATOM 1636 O O . TYR A 1 198 ? 10.865 7.313 -19.463 1.00 91.00 198 TYR A O 1
ATOM 1644 N N . ILE A 1 199 ? 12.114 6.492 -17.792 1.00 95.31 199 ILE A N 1
ATOM 1645 C CA . ILE A 1 199 ? 11.571 7.422 -16.794 1.00 95.31 199 ILE A CA 1
ATOM 1646 C C . ILE A 1 199 ? 12.081 8.846 -17.035 1.00 95.31 199 ILE A C 1
ATOM 1648 O O . ILE A 1 199 ? 11.306 9.793 -16.886 1.00 95.31 199 ILE A O 1
ATOM 1652 N N . ALA A 1 200 ? 13.357 9.005 -17.399 1.00 94.69 200 ALA A N 1
ATOM 1653 C CA . ALA A 1 200 ? 13.935 10.315 -17.690 1.00 94.69 200 ALA A CA 1
ATOM 1654 C C . ALA A 1 200 ? 13.188 10.996 -18.850 1.00 94.69 200 ALA A C 1
ATOM 1656 O O . ALA A 1 200 ? 12.695 12.111 -18.685 1.00 94.69 200 ALA A O 1
ATOM 1657 N N . ASP A 1 201 ? 12.977 10.277 -19.954 1.00 94.00 201 ASP A N 1
ATOM 1658 C CA . ASP A 1 201 ? 12.197 10.731 -21.106 1.00 94.00 201 ASP A CA 1
ATOM 1659 C C . ASP A 1 201 ? 10.755 11.080 -20.724 1.00 94.00 201 ASP A C 1
ATOM 1661 O O . ASP A 1 201 ? 10.172 12.027 -21.253 1.00 94.00 201 ASP A O 1
ATOM 1665 N N . LEU A 1 202 ? 10.141 10.303 -19.825 1.00 94.75 202 LEU A N 1
ATOM 1666 C CA . LEU A 1 202 ? 8.777 10.560 -19.372 1.00 94.75 202 LEU A CA 1
ATOM 1667 C C . LEU A 1 202 ? 8.689 11.887 -18.599 1.00 94.75 202 LEU A C 1
ATOM 1669 O O . LEU A 1 202 ? 7.745 12.648 -18.809 1.00 94.75 202 LEU A O 1
ATOM 1673 N N . ILE A 1 203 ? 9.681 12.179 -17.751 1.00 95.56 203 ILE A N 1
ATOM 1674 C CA . ILE A 1 203 ? 9.802 13.453 -17.025 1.00 95.56 203 ILE A CA 1
ATOM 1675 C C . ILE A 1 203 ? 10.053 14.615 -17.992 1.00 95.56 203 ILE A C 1
ATOM 1677 O O . ILE A 1 203 ? 9.457 15.675 -17.831 1.00 95.56 203 ILE A O 1
ATOM 1681 N N . GLU A 1 204 ? 10.911 14.431 -18.995 1.00 93.50 204 GLU A N 1
ATOM 1682 C CA . GLU A 1 204 ? 11.203 15.472 -19.988 1.00 93.50 204 GLU A CA 1
ATOM 1683 C C . GLU A 1 204 ? 9.975 15.829 -20.837 1.00 93.50 204 GLU A C 1
ATOM 1685 O O . GLU A 1 204 ? 9.757 17.000 -21.150 1.00 93.50 204 GLU A O 1
ATOM 1690 N N . ARG A 1 205 ? 9.140 14.837 -21.176 1.00 91.56 205 ARG A N 1
ATOM 1691 C CA . ARG A 1 205 ? 7.880 15.056 -21.908 1.00 91.56 205 ARG A CA 1
ATOM 1692 C C . ARG A 1 205 ? 6.824 15.776 -21.077 1.00 91.56 205 ARG A C 1
ATOM 1694 O O . ARG A 1 205 ? 6.050 16.553 -21.632 1.00 91.56 205 ARG A O 1
ATOM 1701 N N . ASP A 1 206 ? 6.756 15.488 -19.780 1.00 93.88 206 ASP A N 1
ATOM 1702 C CA . ASP A 1 206 ? 5.790 16.092 -18.866 1.00 93.88 206 ASP A CA 1
ATOM 1703 C C . ASP A 1 206 ? 6.431 16.404 -17.514 1.00 93.88 206 ASP A C 1
ATOM 1705 O O . ASP A 1 206 ? 6.392 15.638 -16.547 1.00 93.88 206 ASP A O 1
ATOM 1709 N N . ASP A 1 207 ? 6.979 17.609 -17.438 1.00 90.81 207 ASP A N 1
ATOM 1710 C CA . ASP A 1 207 ? 7.655 18.119 -16.255 1.00 90.81 207 ASP A CA 1
ATOM 1711 C C . ASP A 1 207 ? 6.709 18.256 -15.040 1.00 90.81 207 ASP A C 1
ATOM 1713 O O . ASP A 1 207 ? 7.156 18.272 -13.887 1.00 90.81 207 ASP A O 1
ATOM 1717 N N . ALA A 1 208 ? 5.383 18.274 -15.253 1.00 90.38 208 ALA A N 1
ATOM 1718 C CA . ALA A 1 208 ? 4.417 18.290 -14.158 1.00 90.38 208 ALA A CA 1
ATOM 1719 C C . ALA A 1 208 ? 4.492 17.004 -13.322 1.00 90.38 208 ALA A C 1
ATOM 1721 O O . ALA A 1 208 ? 4.089 17.013 -12.158 1.00 90.38 208 ALA A O 1
ATOM 1722 N N . ILE A 1 209 ? 5.028 15.897 -13.850 1.00 91.75 209 ILE A N 1
ATOM 1723 C CA . ILE A 1 209 ? 5.265 14.651 -13.098 1.00 91.75 209 ILE A CA 1
ATOM 1724 C C . ILE A 1 209 ? 6.032 14.900 -11.797 1.00 91.75 209 ILE A C 1
ATOM 1726 O O . ILE A 1 209 ? 5.742 14.262 -10.783 1.00 91.75 209 ILE A O 1
ATOM 1730 N N . LEU A 1 210 ? 6.957 15.862 -11.811 1.00 92.94 210 LEU A N 1
ATOM 1731 C CA . LEU A 1 210 ? 7.790 16.226 -10.668 1.00 92.94 210 LEU A CA 1
ATOM 1732 C C . LEU A 1 210 ? 7.066 17.078 -9.616 1.00 92.94 210 LEU A C 1
ATOM 1734 O O . LEU A 1 210 ? 7.664 17.410 -8.582 1.00 92.94 210 LEU A O 1
ATOM 1738 N N . ASP A 1 211 ? 5.807 17.448 -9.852 1.00 88.56 211 ASP A N 1
ATOM 1739 C CA . ASP A 1 211 ? 4.976 18.113 -8.857 1.00 88.56 211 ASP A CA 1
ATOM 1740 C C . ASP A 1 211 ? 4.798 17.224 -7.633 1.00 88.56 211 ASP A C 1
ATOM 1742 O O . ASP A 1 211 ? 4.630 16.007 -7.711 1.00 88.56 211 ASP A O 1
ATOM 1746 N N . ARG A 1 212 ? 4.785 17.846 -6.456 1.00 79.75 212 ARG A N 1
ATOM 1747 C CA . ARG A 1 212 ? 4.658 17.100 -5.210 1.00 79.75 212 ARG A CA 1
ATOM 1748 C C . ARG A 1 212 ? 3.282 16.443 -5.114 1.00 79.75 212 ARG A C 1
ATOM 1750 O O . ARG A 1 212 ? 2.262 17.124 -5.047 1.00 79.75 212 ARG A O 1
ATOM 1757 N N . VAL A 1 213 ? 3.273 15.122 -4.993 1.00 73.81 213 VAL A N 1
ATOM 1758 C CA . VAL A 1 213 ? 2.066 14.325 -4.761 1.00 73.81 213 VAL A CA 1
ATOM 1759 C C . VAL A 1 213 ? 2.043 13.878 -3.300 1.00 73.81 213 VAL A C 1
ATOM 1761 O O . VAL A 1 213 ? 3.060 13.480 -2.731 1.00 73.81 213 VAL A O 1
ATOM 1764 N N . SER A 1 214 ? 0.887 13.984 -2.644 1.00 65.50 214 SER A N 1
ATOM 1765 C CA . SER A 1 214 ? 0.717 13.430 -1.299 1.00 65.50 214 SER A CA 1
ATOM 1766 C C . SER A 1 214 ? 0.709 11.900 -1.350 1.00 65.50 214 SER A C 1
ATOM 1768 O O . SER A 1 214 ? 0.359 11.297 -2.362 1.00 65.50 214 SER A O 1
ATOM 1770 N N . MET A 1 215 ? 0.992 11.240 -0.225 1.00 59.22 215 MET A N 1
ATOM 1771 C CA . MET A 1 215 ? 0.845 9.780 -0.144 1.00 59.22 215 MET A CA 1
ATOM 1772 C C . MET A 1 215 ? -0.559 9.317 -0.558 1.00 59.22 215 MET A C 1
ATOM 1774 O O . MET A 1 215 ? -0.678 8.347 -1.290 1.00 59.22 215 MET A O 1
ATOM 1778 N N . SER A 1 216 ? -1.615 10.032 -0.163 1.00 59.34 216 SER A N 1
ATOM 1779 C CA . SER A 1 216 ? -2.988 9.719 -0.581 1.00 59.34 216 SER A CA 1
ATOM 1780 C C . SER A 1 216 ? -3.202 9.835 -2.095 1.00 59.34 216 SER A C 1
ATOM 1782 O O . SER A 1 216 ? -3.996 9.083 -2.651 1.00 59.34 216 SER A O 1
ATOM 1784 N N . GLY A 1 217 ? -2.471 10.721 -2.778 1.00 64.19 217 GLY A N 1
ATOM 1785 C CA . GLY A 1 217 ? -2.518 10.849 -4.234 1.00 64.19 217 GLY A CA 1
ATOM 1786 C C . GLY A 1 217 ? -1.971 9.615 -4.951 1.00 64.19 217 GLY A C 1
ATOM 1787 O O . GLY A 1 217 ? -2.536 9.196 -5.954 1.00 64.19 217 GLY A O 1
ATOM 1788 N N . HIS A 1 218 ? -0.937 8.966 -4.410 1.00 71.44 218 HIS A N 1
ATOM 1789 C CA . HIS A 1 218 ? -0.460 7.685 -4.946 1.00 71.44 218 HIS A CA 1
ATOM 1790 C C . HIS A 1 218 ? -1.418 6.519 -4.627 1.00 71.44 218 HIS A C 1
ATOM 1792 O O . HIS A 1 218 ? -1.517 5.588 -5.420 1.00 71.44 218 HIS A O 1
ATOM 1798 N N . GLN A 1 219 ? -2.174 6.579 -3.518 1.00 65.88 219 GLN A N 1
ATOM 1799 C CA . GLN A 1 219 ? -3.199 5.573 -3.176 1.00 65.88 219 GLN A CA 1
ATOM 1800 C C . GLN A 1 219 ? -4.352 5.628 -4.159 1.00 65.88 219 GLN A C 1
ATOM 1802 O O . GLN A 1 219 ? -4.790 4.592 -4.644 1.00 65.88 219 GLN A O 1
ATOM 1807 N N . TYR A 1 220 ? -4.782 6.839 -4.498 1.00 70.31 220 TYR A N 1
ATOM 1808 C CA . TYR A 1 220 ? -5.799 7.057 -5.513 1.00 70.31 220 TYR A CA 1
ATOM 1809 C C . TYR A 1 220 ? -5.408 6.428 -6.862 1.00 70.31 220 TYR A C 1
ATOM 1811 O O . TYR A 1 220 ? -6.210 5.742 -7.480 1.00 70.31 220 TYR A O 1
ATOM 1819 N N . ARG A 1 221 ? -4.137 6.546 -7.266 1.00 79.31 221 ARG A N 1
ATOM 1820 C CA . ARG A 1 221 ? -3.643 5.953 -8.522 1.00 79.31 221 ARG A CA 1
ATOM 1821 C C . ARG A 1 221 ? -3.686 4.422 -8.534 1.00 79.31 221 ARG A C 1
ATOM 1823 O O . ARG A 1 221 ? -3.899 3.845 -9.591 1.00 79.31 221 ARG A O 1
ATOM 1830 N N . LEU A 1 222 ? -3.501 3.760 -7.387 1.00 75.56 222 LEU A N 1
ATOM 1831 C CA . LEU A 1 222 ? -3.718 2.310 -7.289 1.00 75.56 222 LEU A CA 1
ATOM 1832 C C . LEU A 1 222 ? -5.195 1.945 -7.429 1.00 75.56 222 LEU A C 1
ATOM 1834 O O . LEU A 1 222 ? -5.500 0.952 -8.073 1.00 75.56 222 LEU A O 1
ATOM 1838 N N . VAL A 1 223 ? -6.102 2.741 -6.855 1.00 72.94 223 VAL A N 1
ATOM 1839 C CA . VAL A 1 223 ? -7.548 2.521 -7.013 1.00 72.94 223 VAL A CA 1
ATOM 1840 C C . VAL A 1 223 ? -7.943 2.615 -8.487 1.00 72.94 223 VAL A C 1
ATOM 1842 O O . VAL A 1 223 ? -8.623 1.721 -8.975 1.00 72.94 223 VAL A O 1
ATOM 1845 N N . ASP A 1 224 ? -7.431 3.607 -9.219 1.00 80.44 224 ASP A N 1
ATOM 1846 C CA . ASP A 1 224 ? -7.662 3.718 -10.666 1.00 80.44 224 ASP A CA 1
ATOM 1847 C C . ASP A 1 224 ? -7.141 2.481 -11.433 1.00 80.44 224 ASP A C 1
ATOM 1849 O O . ASP A 1 224 ? -7.801 1.982 -12.344 1.00 80.44 224 ASP A O 1
ATOM 1853 N N . MET A 1 225 ? -5.959 1.957 -11.071 1.00 85.94 225 MET A N 1
ATOM 1854 C CA . MET A 1 225 ? -5.435 0.709 -11.654 1.00 85.94 225 MET A CA 1
ATOM 1855 C C . MET A 1 225 ? -6.342 -0.484 -11.340 1.00 85.94 225 MET A C 1
ATOM 1857 O O . MET A 1 225 ? -6.576 -1.325 -12.207 1.00 85.94 225 MET A O 1
ATOM 1861 N N . SER A 1 226 ? -6.860 -0.557 -10.114 1.00 81.12 226 SER A N 1
ATOM 1862 C CA . SER A 1 226 ? -7.798 -1.599 -9.705 1.00 81.12 226 SER A CA 1
ATOM 1863 C C . SER A 1 226 ? -9.076 -1.574 -10.542 1.00 81.12 226 SER A C 1
ATOM 1865 O O . SER A 1 226 ? -9.552 -2.619 -10.988 1.00 81.12 226 SER A O 1
ATOM 1867 N N . GLU A 1 227 ? -9.615 -0.380 -10.793 1.00 84.56 227 GLU A N 1
ATOM 1868 C CA . GLU A 1 227 ? -10.784 -0.181 -11.651 1.00 84.56 227 GLU A CA 1
ATOM 1869 C C . GLU A 1 227 ? -10.497 -0.602 -13.096 1.00 84.56 227 GLU A C 1
ATOM 1871 O O . GLU A 1 227 ? -11.272 -1.370 -13.667 1.00 84.56 227 GLU A O 1
ATOM 1876 N N . LEU A 1 228 ? -9.353 -0.187 -13.655 1.00 90.19 228 LEU A N 1
ATOM 1877 C CA . LEU A 1 228 ? -8.930 -0.561 -15.009 1.00 90.19 228 LEU A CA 1
ATOM 1878 C C . LEU A 1 228 ? -8.821 -2.082 -15.190 1.00 90.19 228 LEU A C 1
ATOM 1880 O O . LEU A 1 228 ? -9.204 -2.613 -16.230 1.00 90.19 228 LEU A O 1
ATOM 1884 N N . LEU A 1 229 ? -8.295 -2.788 -14.187 1.00 90.50 229 LEU A N 1
ATOM 1885 C CA . LEU A 1 229 ? -8.090 -4.236 -14.249 1.00 90.50 229 LEU A CA 1
ATOM 1886 C C . LEU A 1 229 ? -9.289 -5.060 -13.762 1.00 90.50 229 LEU A C 1
ATOM 1888 O O . LEU A 1 229 ? -9.239 -6.290 -13.822 1.00 90.50 229 LEU A O 1
ATOM 1892 N N . GLY A 1 230 ? -10.340 -4.417 -13.247 1.00 85.56 230 GLY A N 1
ATOM 1893 C CA . GLY A 1 230 ? -11.503 -5.099 -12.678 1.00 85.56 230 GLY A CA 1
ATOM 1894 C C . GLY A 1 230 ? -11.186 -5.949 -11.440 1.00 85.56 230 GLY A C 1
ATOM 1895 O O . GLY A 1 230 ? -11.897 -6.916 -11.163 1.00 85.56 230 GLY A O 1
ATOM 1896 N N . ARG A 1 231 ? -10.115 -5.631 -10.700 1.00 87.25 231 ARG A N 1
ATOM 1897 C CA . ARG A 1 231 ? -9.710 -6.337 -9.470 1.00 87.25 231 ARG A CA 1
ATOM 1898 C C . ARG A 1 231 ? -8.983 -5.408 -8.508 1.00 87.25 231 ARG A C 1
ATOM 1900 O O . ARG A 1 231 ? -8.371 -4.451 -8.947 1.00 87.25 231 ARG A O 1
ATOM 1907 N N . ASP A 1 232 ? -8.946 -5.739 -7.220 1.00 81.75 232 ASP A N 1
ATOM 1908 C CA . ASP A 1 232 ? -8.102 -5.002 -6.271 1.00 81.75 232 ASP A CA 1
ATOM 1909 C C . ASP A 1 232 ? -6.610 -5.218 -6.593 1.00 81.75 232 ASP A C 1
ATOM 1911 O O . ASP A 1 232 ? -6.131 -6.357 -6.653 1.00 81.75 232 ASP A O 1
ATOM 1915 N N . VAL A 1 233 ? -5.895 -4.122 -6.844 1.00 84.44 233 VAL A N 1
ATOM 1916 C CA . VAL A 1 233 ? -4.455 -4.057 -7.098 1.00 84.44 233 VAL A CA 1
ATOM 1917 C C . VAL A 1 233 ? -3.797 -3.363 -5.919 1.00 84.44 233 VAL A C 1
ATOM 1919 O O . VAL A 1 233 ? -4.027 -2.187 -5.630 1.00 84.44 233 VAL A O 1
ATOM 1922 N N . ARG A 1 234 ? -2.917 -4.092 -5.243 1.00 85.50 234 ARG A N 1
ATOM 1923 C CA . ARG A 1 234 ? -2.140 -3.563 -4.125 1.00 85.50 234 ARG A CA 1
ATOM 1924 C C . ARG A 1 234 ? -0.716 -3.297 -4.570 1.00 85.50 234 ARG A C 1
ATOM 1926 O O . ARG A 1 234 ? -0.194 -3.919 -5.486 1.00 85.50 234 ARG A O 1
ATOM 1933 N N . TRP A 1 235 ? -0.039 -2.426 -3.836 1.00 83.56 235 TRP A N 1
ATOM 1934 C CA . TRP A 1 235 ? 1.364 -2.101 -4.089 1.00 83.56 235 TRP A CA 1
ATOM 1935 C C . TRP A 1 235 ? 2.266 -3.342 -4.166 1.00 83.56 235 TRP A C 1
ATOM 1937 O O . TRP A 1 235 ? 3.053 -3.481 -5.094 1.00 83.56 235 TRP A O 1
ATOM 1947 N N . ILE A 1 236 ? 2.090 -4.278 -3.227 1.00 84.00 236 ILE A N 1
ATOM 1948 C CA . ILE A 1 236 ? 2.851 -5.534 -3.183 1.00 84.00 236 ILE A CA 1
ATOM 1949 C C . ILE A 1 236 ? 2.606 -6.420 -4.412 1.00 84.00 236 ILE A C 1
ATOM 1951 O O . ILE A 1 236 ? 3.476 -7.204 -4.773 1.00 84.00 236 ILE A O 1
ATOM 1955 N N . ASP A 1 237 ? 1.452 -6.293 -5.073 1.00 86.94 237 ASP A N 1
ATOM 1956 C CA . ASP A 1 237 ? 1.169 -7.025 -6.306 1.00 86.94 237 ASP A CA 1
ATOM 1957 C C . ASP A 1 237 ? 2.065 -6.505 -7.439 1.00 86.94 237 ASP A C 1
ATOM 1959 O O . ASP A 1 237 ? 2.639 -7.303 -8.175 1.00 86.94 237 ASP A O 1
ATOM 1963 N N . ILE A 1 238 ? 2.250 -5.182 -7.534 1.00 90.00 238 ILE A N 1
ATOM 1964 C CA . ILE A 1 238 ? 3.130 -4.540 -8.526 1.00 90.00 238 ILE A CA 1
ATOM 1965 C C . ILE A 1 238 ? 4.599 -4.841 -8.214 1.00 90.00 238 ILE A C 1
ATOM 1967 O O . ILE A 1 238 ? 5.331 -5.247 -9.109 1.00 90.00 238 ILE A O 1
ATOM 1971 N N . GLU A 1 239 ? 5.016 -4.742 -6.948 1.00 87.56 239 GLU A N 1
ATOM 1972 C CA . GLU A 1 239 ? 6.377 -5.126 -6.538 1.00 87.56 239 GLU A CA 1
ATOM 1973 C C . GLU A 1 239 ? 6.670 -6.586 -6.908 1.00 87.56 239 GLU A C 1
ATOM 1975 O O . GLU 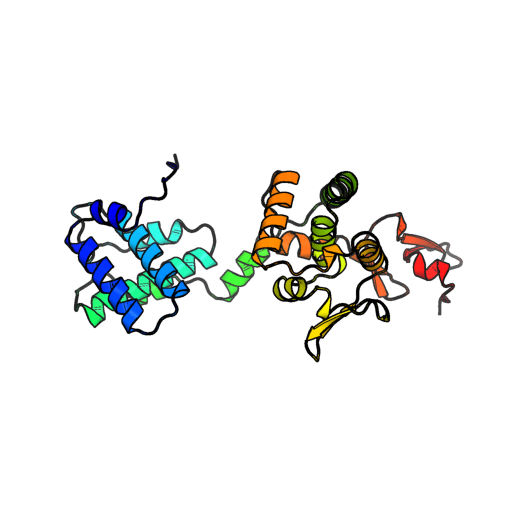A 1 239 ? 7.663 -6.878 -7.558 1.00 87.56 239 GLU A O 1
ATOM 1980 N N . LYS A 1 240 ? 5.754 -7.515 -6.609 1.00 88.12 240 LYS A N 1
ATOM 1981 C CA . LYS A 1 240 ? 5.912 -8.928 -6.989 1.00 88.12 240 LYS A CA 1
ATOM 1982 C C . LYS A 1 240 ? 5.747 -9.209 -8.481 1.00 88.12 240 LYS A C 1
ATOM 1984 O O . LYS A 1 240 ? 6.017 -10.326 -8.919 1.00 88.12 240 LYS A O 1
ATOM 1989 N N . THR A 1 241 ? 5.310 -8.225 -9.260 1.00 91.06 241 THR A N 1
ATOM 1990 C CA . THR A 1 241 ? 5.324 -8.300 -10.725 1.00 91.06 241 THR A CA 1
ATOM 1991 C C . THR A 1 241 ? 6.742 -8.109 -11.261 1.00 91.06 241 THR A C 1
ATOM 1993 O O . THR A 1 241 ? 7.071 -8.742 -12.262 1.00 91.06 241 THR A O 1
ATOM 1996 N N . HIS A 1 242 ? 7.586 -7.317 -10.585 1.00 90.19 242 HIS A N 1
ATOM 1997 C CA . HIS A 1 242 ? 8.999 -7.150 -10.936 1.00 90.19 242 HIS A CA 1
ATOM 1998 C C . HIS A 1 242 ? 9.734 -8.495 -10.894 1.00 90.19 242 HIS A C 1
ATOM 2000 O O . HIS A 1 242 ? 10.187 -8.969 -11.931 1.00 90.19 242 HIS A O 1
ATOM 2006 N N . ASP A 1 243 ? 9.702 -9.175 -9.739 1.00 86.38 243 ASP A N 1
ATOM 2007 C CA . ASP A 1 243 ? 10.346 -10.482 -9.504 1.00 86.38 243 ASP A CA 1
ATOM 2008 C C . ASP A 1 243 ? 10.016 -11.545 -10.573 1.00 86.38 243 ASP A C 1
ATOM 2010 O O . ASP A 1 243 ? 10.770 -12.493 -10.776 1.00 86.38 243 ASP A O 1
ATOM 2014 N N . LYS A 1 244 ? 8.847 -11.443 -11.221 1.00 85.88 244 LYS A N 1
ATOM 2015 C CA . LYS A 1 244 ? 8.404 -12.388 -12.256 1.00 85.88 244 LYS A CA 1
ATOM 2016 C C . LYS A 1 244 ? 8.848 -12.026 -13.665 1.00 85.88 244 LYS A C 1
ATOM 2018 O O . LYS A 1 244 ? 8.929 -12.915 -14.508 1.00 85.88 244 LYS A O 1
ATOM 2023 N N . ASN A 1 245 ? 9.037 -10.740 -13.933 1.00 89.19 245 ASN A N 1
ATOM 2024 C CA . ASN A 1 245 ? 9.224 -10.228 -15.284 1.00 89.19 245 ASN A CA 1
ATOM 2025 C C . ASN A 1 245 ? 10.603 -9.621 -15.498 1.00 89.19 245 ASN A C 1
ATOM 2027 O O . ASN A 1 245 ? 10.910 -9.285 -16.630 1.00 89.19 245 ASN A O 1
ATOM 2031 N N . PHE A 1 246 ? 11.439 -9.491 -14.474 1.00 91.00 246 PHE A N 1
ATOM 2032 C CA . PHE A 1 246 ? 12.814 -9.032 -14.613 1.00 91.00 246 PHE A CA 1
ATOM 2033 C C . PHE A 1 246 ? 13.762 -10.192 -14.350 1.00 91.00 246 PHE A C 1
ATOM 2035 O O . PHE A 1 246 ? 13.623 -10.924 -13.373 1.00 91.00 246 PHE A O 1
ATOM 2042 N N . VAL A 1 247 ? 14.699 -10.398 -15.272 1.00 89.81 247 VAL A N 1
ATOM 2043 C CA . VAL A 1 247 ? 15.685 -11.477 -15.190 1.00 89.81 247 VAL A CA 1
ATOM 2044 C C . VAL A 1 247 ? 17.070 -10.884 -15.394 1.00 89.81 247 VAL A C 1
ATOM 2046 O O . VAL A 1 247 ? 17.278 -10.037 -16.267 1.00 89.81 247 VAL A O 1
ATOM 2049 N N . ALA A 1 248 ? 18.027 -11.323 -14.579 1.00 90.88 248 ALA A N 1
ATOM 2050 C CA . ALA A 1 248 ? 19.422 -10.942 -14.726 1.00 90.88 248 ALA A CA 1
ATOM 2051 C C . ALA A 1 248 ? 19.983 -11.480 -16.048 1.00 90.88 248 ALA A C 1
ATOM 2053 O O . ALA A 1 248 ? 19.904 -12.675 -16.343 1.00 90.88 248 ALA A O 1
ATOM 2054 N N . CYS A 1 249 ? 20.568 -10.596 -16.854 1.00 89.25 249 CYS A N 1
ATOM 2055 C CA . CYS A 1 249 ? 21.279 -10.999 -18.057 1.00 89.25 249 CYS A CA 1
ATOM 2056 C C . CYS A 1 249 ? 22.485 -11.869 -17.668 1.00 89.25 249 CYS A C 1
ATOM 2058 O O . CYS A 1 249 ? 23.312 -11.415 -16.879 1.00 89.25 249 CYS A O 1
ATOM 2060 N N . PRO A 1 250 ? 22.669 -13.068 -18.249 1.00 88.62 250 PRO A N 1
ATOM 2061 C CA . PRO A 1 250 ? 23.783 -13.940 -17.882 1.00 88.62 250 PRO A CA 1
ATOM 2062 C C . PRO A 1 250 ? 25.160 -13.339 -18.203 1.00 88.62 250 PRO A C 1
ATOM 2064 O O . PRO A 1 250 ? 26.157 -13.789 -17.647 1.00 88.62 250 PRO A O 1
ATOM 2067 N N . ARG A 1 251 ? 25.228 -12.316 -19.066 1.00 86.94 251 ARG A N 1
ATOM 2068 C CA . ARG A 1 251 ? 26.478 -11.643 -19.434 1.00 86.94 251 ARG A CA 1
ATOM 2069 C C . ARG A 1 251 ? 26.842 -10.501 -18.484 1.00 86.94 251 ARG A C 1
ATOM 2071 O O . ARG A 1 251 ? 27.849 -10.578 -17.798 1.00 86.94 251 ARG A O 1
ATOM 2078 N N . CYS A 1 252 ? 26.019 -9.455 -18.418 1.00 87.25 252 CYS A N 1
ATOM 2079 C CA . CYS A 1 252 ? 26.320 -8.268 -17.609 1.00 87.25 252 CYS A CA 1
ATOM 2080 C C . CYS A 1 252 ? 25.719 -8.305 -16.199 1.00 87.25 252 CYS A C 1
ATOM 2082 O O . CYS A 1 252 ? 25.905 -7.357 -15.441 1.00 87.25 252 CYS A O 1
ATOM 2084 N N . GLN A 1 253 ? 24.954 -9.351 -15.863 1.00 89.19 253 GLN A N 1
ATOM 2085 C CA . GLN A 1 253 ? 24.242 -9.529 -14.589 1.00 89.19 253 GLN A CA 1
ATOM 2086 C C . GLN A 1 253 ? 23.216 -8.426 -14.265 1.00 89.19 253 GLN A C 1
ATOM 2088 O O . GLN A 1 253 ? 22.592 -8.456 -13.208 1.00 89.19 253 GLN A O 1
ATOM 2093 N N . LYS A 1 254 ? 22.987 -7.470 -15.178 1.00 87.69 254 LYS A N 1
ATOM 2094 C CA . LYS A 1 254 ? 21.952 -6.441 -15.034 1.00 87.69 254 LYS A CA 1
ATOM 2095 C C . LYS A 1 254 ? 20.578 -7.053 -15.271 1.00 87.69 254 LYS A C 1
ATOM 2097 O O . LYS A 1 254 ? 20.380 -7.798 -16.236 1.00 87.69 254 LYS A O 1
ATOM 2102 N N . GLU A 1 255 ? 19.626 -6.704 -14.420 1.00 89.69 255 GLU A N 1
ATOM 2103 C CA . GLU A 1 255 ? 18.232 -7.105 -14.578 1.00 89.69 255 GLU A CA 1
ATOM 2104 C C . GLU A 1 255 ? 17.578 -6.349 -15.730 1.00 89.69 255 GLU A C 1
ATOM 2106 O O . GLU A 1 255 ? 17.716 -5.133 -15.862 1.00 89.69 255 GLU A O 1
ATOM 2111 N N . ASN A 1 256 ? 16.885 -7.089 -16.592 1.00 88.69 256 ASN A N 1
ATOM 2112 C CA . ASN A 1 256 ? 16.141 -6.538 -17.715 1.00 88.69 256 ASN A CA 1
ATOM 2113 C C . ASN A 1 256 ? 14.739 -7.140 -17.739 1.00 88.69 256 ASN A C 1
ATOM 2115 O O . ASN A 1 256 ? 14.554 -8.321 -17.439 1.00 88.69 256 ASN A O 1
ATOM 2119 N N . GLU A 1 257 ? 13.756 -6.334 -18.137 1.00 89.62 257 GLU A N 1
ATOM 2120 C CA . GLU A 1 257 ? 12.386 -6.810 -18.314 1.00 89.62 257 GLU A CA 1
ATOM 2121 C C . GLU A 1 257 ? 12.350 -7.874 -19.426 1.00 89.62 257 GLU A C 1
ATOM 2123 O O . GLU A 1 257 ? 12.938 -7.678 -20.493 1.00 89.62 257 GLU A O 1
ATOM 2128 N N . MET A 1 258 ? 11.645 -8.981 -19.202 1.00 85.12 258 MET A N 1
ATOM 2129 C CA . MET A 1 258 ? 11.409 -10.122 -20.097 1.00 85.12 258 MET A CA 1
ATOM 2130 C C . MET A 1 258 ? 10.445 -9.760 -21.235 1.00 85.12 258 MET A C 1
ATOM 2132 O O . MET A 1 258 ? 9.463 -10.447 -21.505 1.00 85.12 258 MET A O 1
ATOM 2136 N N . GLN A 1 259 ? 10.732 -8.656 -21.917 1.00 83.75 259 GLN A N 1
ATOM 2137 C CA . GLN A 1 259 ? 10.094 -8.258 -23.163 1.00 83.75 259 GLN A CA 1
ATOM 2138 C C . GLN A 1 259 ? 11.000 -8.626 -24.330 1.00 83.75 259 GLN A C 1
ATOM 2140 O O . GLN A 1 259 ? 12.208 -8.417 -24.256 1.00 83.75 259 GLN A O 1
ATOM 2145 N N . ALA A 1 260 ? 10.421 -9.140 -25.417 1.00 83.44 260 ALA A N 1
ATOM 2146 C CA . ALA A 1 260 ? 11.180 -9.613 -26.576 1.00 83.44 260 ALA A CA 1
ATOM 2147 C C . ALA A 1 260 ? 12.194 -8.575 -27.096 1.00 83.44 260 ALA A C 1
ATOM 2149 O O . ALA A 1 260 ? 13.307 -8.940 -27.456 1.00 83.44 260 ALA A O 1
ATOM 2150 N N . ASP A 1 261 ? 11.852 -7.287 -27.042 1.00 84.88 261 ASP A N 1
ATOM 2151 C CA . ASP A 1 261 ? 12.700 -6.195 -27.532 1.00 84.88 261 ASP A CA 1
ATOM 2152 C C . ASP A 1 261 ? 13.983 -5.970 -26.711 1.00 84.88 261 ASP A C 1
ATOM 2154 O O . ASP A 1 261 ? 14.945 -5.390 -27.220 1.00 84.88 261 ASP A O 1
ATOM 2158 N N . ASN A 1 262 ? 14.026 -6.451 -25.465 1.00 86.00 262 ASN A N 1
ATOM 2159 C CA . ASN A 1 262 ? 15.178 -6.302 -24.572 1.00 86.00 262 ASN A CA 1
ATOM 2160 C C . ASN A 1 262 ? 16.176 -7.461 -24.677 1.00 86.00 262 ASN A C 1
ATOM 2162 O O . ASN A 1 262 ? 17.277 -7.359 -24.131 1.00 86.00 262 ASN A O 1
ATOM 2166 N N . TRP A 1 263 ? 15.820 -8.557 -25.352 1.00 91.19 263 TRP A N 1
ATOM 2167 C CA . TRP A 1 263 ? 16.590 -9.799 -25.342 1.00 91.19 263 TRP A CA 1
ATOM 2168 C C . TRP A 1 263 ? 16.918 -10.285 -26.751 1.00 91.19 263 TRP A C 1
ATOM 2170 O O . TRP A 1 263 ? 16.142 -10.141 -27.690 1.00 91.19 263 TRP A O 1
ATOM 2180 N N . VAL A 1 264 ? 18.084 -10.902 -26.901 1.00 92.00 264 VAL A N 1
ATOM 2181 C CA . VAL A 1 264 ? 18.566 -11.437 -28.174 1.00 92.00 264 VAL A CA 1
ATOM 2182 C C . VAL A 1 264 ? 19.268 -12.773 -27.952 1.00 92.00 264 VAL A C 1
ATOM 2184 O O . VAL A 1 264 ? 19.940 -12.984 -26.943 1.00 92.00 264 VAL A O 1
ATOM 2187 N N . LEU A 1 265 ? 19.092 -13.702 -28.894 1.00 90.38 265 LEU A N 1
ATOM 2188 C CA . LEU A 1 265 ? 19.795 -14.984 -28.894 1.00 90.38 265 LEU A CA 1
ATOM 2189 C C . LEU A 1 265 ? 21.159 -14.832 -29.572 1.00 90.38 265 LEU A C 1
ATOM 2191 O O . LEU A 1 265 ? 21.225 -14.539 -30.765 1.00 90.38 265 LEU A O 1
ATOM 2195 N N . VAL A 1 266 ? 22.236 -15.094 -28.834 1.00 88.06 266 VAL A N 1
ATOM 2196 C CA . VAL A 1 266 ? 23.619 -15.059 -29.337 1.00 88.06 266 VAL A CA 1
ATOM 2197 C C . VAL A 1 266 ? 24.244 -16.447 -29.319 1.00 88.06 266 VAL A C 1
ATOM 2199 O O . VAL A 1 266 ? 24.016 -17.215 -28.390 1.00 88.06 266 VAL A O 1
ATOM 2202 N N . SER A 1 267 ? 25.032 -16.779 -30.345 1.00 84.88 267 SER A N 1
ATOM 2203 C CA . SER A 1 267 ? 25.813 -18.024 -30.378 1.00 84.88 267 SER A CA 1
ATOM 2204 C C . SER A 1 267 ? 27.106 -17.830 -29.595 1.00 84.88 267 SER A C 1
ATOM 2206 O O . SER A 1 267 ? 27.833 -16.876 -29.859 1.00 84.88 267 SER A O 1
ATOM 2208 N N . VAL A 1 268 ? 27.393 -18.722 -28.649 1.00 79.56 268 VAL A N 1
ATOM 2209 C CA . VAL A 1 268 ? 28.498 -18.534 -27.685 1.00 79.56 268 VAL A CA 1
ATOM 2210 C C . VAL A 1 268 ? 29.666 -19.485 -27.930 1.00 79.56 268 VAL A C 1
ATOM 2212 O O . VAL A 1 268 ? 30.760 -19.262 -27.429 1.00 79.56 268 VAL A O 1
ATOM 2215 N N . ASN A 1 269 ? 29.459 -20.547 -28.709 1.00 72.62 269 ASN A N 1
ATOM 2216 C CA . ASN A 1 269 ? 30.500 -21.516 -29.034 1.00 72.62 269 ASN A CA 1
ATOM 2217 C C . ASN A 1 269 ? 30.297 -22.153 -30.418 1.00 72.62 269 ASN A C 1
ATOM 2219 O O . ASN A 1 269 ? 29.262 -21.977 -31.067 1.00 72.62 269 ASN A O 1
ATOM 2223 N N . GLU A 1 270 ? 31.300 -22.931 -30.833 1.00 68.38 270 GLU A N 1
ATOM 2224 C CA . GLU A 1 270 ? 31.325 -23.701 -32.085 1.00 68.38 270 GLU A CA 1
ATOM 2225 C C . GLU A 1 270 ? 30.244 -24.793 -32.139 1.00 68.38 270 GLU A C 1
ATOM 2227 O O . GLU A 1 270 ? 29.795 -25.169 -33.216 1.00 68.38 270 GLU A O 1
ATOM 2232 N N . ASN A 1 271 ? 29.736 -25.233 -30.983 1.00 76.44 271 ASN A N 1
ATOM 2233 C CA . ASN A 1 271 ? 28.639 -26.201 -30.878 1.00 76.44 271 ASN A CA 1
ATOM 2234 C C . ASN A 1 271 ? 27.247 -25.570 -31.092 1.00 76.44 271 ASN A C 1
ATOM 2236 O O . ASN A 1 271 ? 26.236 -26.185 -30.753 1.00 76.44 271 ASN A O 1
ATOM 2240 N N . HIS A 1 272 ? 27.175 -24.333 -31.597 1.00 75.06 272 HIS A N 1
ATOM 2241 C CA . HIS A 1 272 ? 25.934 -23.579 -31.815 1.00 75.06 272 HIS A CA 1
ATOM 2242 C C . HIS A 1 272 ? 25.056 -23.419 -30.563 1.00 75.06 272 HIS A C 1
ATOM 2244 O O . HIS A 1 272 ? 23.836 -23.254 -30.664 1.00 75.06 272 HIS A O 1
ATOM 2250 N N . THR A 1 273 ? 25.653 -23.442 -29.368 1.00 83.50 273 THR A N 1
ATOM 2251 C CA . THR A 1 273 ? 24.916 -23.149 -28.135 1.00 83.50 273 THR A CA 1
ATOM 2252 C C . THR A 1 273 ? 24.495 -21.687 -28.166 1.00 83.50 273 THR A C 1
ATOM 2254 O O . THR A 1 273 ? 25.337 -20.803 -28.339 1.00 83.50 273 THR A O 1
ATOM 2257 N N . LYS A 1 274 ? 23.192 -21.433 -28.006 1.00 86.31 274 LYS A N 1
ATOM 2258 C CA . LYS A 1 274 ? 22.630 -20.082 -27.988 1.00 86.31 274 LYS A CA 1
ATOM 2259 C C . LYS A 1 274 ? 22.282 -19.671 -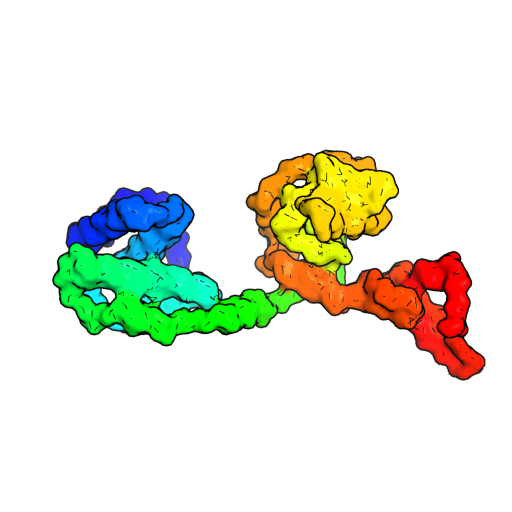26.570 1.00 86.31 274 LYS A C 1
ATOM 2261 O O . LYS A 1 274 ? 21.598 -20.418 -25.873 1.00 86.31 274 LYS A O 1
ATOM 2266 N N . TRP A 1 275 ? 22.721 -18.491 -26.160 1.00 88.19 275 TRP A N 1
ATOM 2267 C CA . TRP A 1 275 ? 22.298 -17.869 -24.907 1.00 88.19 275 TRP A CA 1
ATOM 2268 C C . TRP A 1 275 ? 21.358 -16.711 -25.199 1.00 88.19 275 TRP A C 1
ATOM 2270 O O . TRP A 1 275 ? 21.538 -15.990 -26.180 1.00 88.19 275 TRP A O 1
ATOM 2280 N N . LEU A 1 276 ? 20.357 -16.538 -24.340 1.00 89.50 276 LEU A N 1
ATOM 2281 C CA . LEU A 1 276 ? 19.535 -15.338 -24.325 1.00 89.50 276 LEU A CA 1
ATOM 2282 C C . LEU A 1 276 ? 20.266 -14.284 -23.488 1.00 89.50 276 LEU A C 1
ATOM 2284 O O . LEU A 1 276 ? 20.474 -14.476 -22.292 1.00 89.50 276 LEU A O 1
ATOM 2288 N N . VAL A 1 277 ? 20.690 -13.197 -24.123 1.00 90.81 277 VAL A N 1
ATOM 2289 C CA . VAL A 1 277 ? 21.395 -12.081 -23.476 1.00 90.81 277 VAL A CA 1
ATOM 2290 C C . VAL A 1 277 ? 20.622 -10.790 -23.700 1.00 90.81 277 VAL A C 1
ATOM 2292 O O . VAL A 1 277 ? 19.844 -10.689 -24.651 1.00 90.81 277 VAL A O 1
ATOM 2295 N N . CYS A 1 278 ? 20.810 -9.797 -22.833 1.00 90.75 278 CYS A N 1
ATOM 2296 C CA . CYS A 1 278 ? 20.184 -8.500 -23.050 1.00 90.75 278 CYS A CA 1
ATOM 2297 C C . CYS A 1 278 ? 20.790 -7.820 -24.283 1.00 90.75 278 CYS A C 1
ATOM 2299 O O . CYS A 1 278 ? 21.989 -7.920 -24.559 1.00 90.75 278 CYS A O 1
ATOM 2301 N N . LYS A 1 279 ? 19.948 -7.113 -25.032 1.00 88.75 279 LYS A N 1
ATOM 2302 C CA . LYS A 1 279 ? 20.312 -6.472 -26.298 1.00 88.75 279 LYS A CA 1
ATOM 2303 C C . LYS A 1 279 ? 21.450 -5.460 -26.136 1.00 88.75 279 LYS A C 1
ATOM 2305 O O . LYS A 1 279 ? 22.355 -5.420 -26.966 1.00 88.75 279 LYS A O 1
ATOM 2310 N N . SER A 1 280 ? 21.470 -4.743 -25.013 1.00 87.19 280 SER A N 1
ATOM 2311 C CA . SER A 1 280 ? 22.526 -3.783 -24.674 1.00 87.19 280 SER A CA 1
ATOM 2312 C C . SER A 1 280 ? 23.929 -4.407 -24.637 1.00 87.19 280 SER A C 1
ATOM 2314 O O . SER A 1 280 ? 24.872 -3.778 -25.103 1.00 87.19 280 SER A O 1
ATOM 2316 N N . CYS A 1 281 ? 24.081 -5.659 -24.187 1.00 85.81 281 CYS A N 1
ATOM 2317 C CA . CYS A 1 281 ? 25.371 -6.365 -24.201 1.00 85.81 281 CYS A CA 1
ATOM 2318 C C . CYS A 1 281 ? 25.886 -6.663 -25.612 1.00 85.81 281 CYS A C 1
ATOM 2320 O O . CYS A 1 281 ? 27.088 -6.842 -25.806 1.00 85.81 281 CYS A O 1
ATOM 2322 N N . VAL A 1 282 ? 24.982 -6.802 -26.583 1.00 83.81 282 VAL A N 1
ATOM 2323 C CA . VAL A 1 282 ? 25.344 -7.054 -27.983 1.00 83.81 282 VAL A CA 1
ATOM 2324 C C . VAL A 1 282 ? 25.683 -5.744 -28.679 1.00 83.81 282 VAL A C 1
ATOM 2326 O O . VAL A 1 282 ? 26.675 -5.674 -29.396 1.00 83.81 282 VAL A O 1
ATOM 2329 N N . GLU A 1 283 ? 24.910 -4.692 -28.414 1.00 81.75 283 GLU A N 1
ATOM 2330 C CA . GLU A 1 283 ? 25.137 -3.354 -28.970 1.00 81.75 283 GLU A CA 1
ATOM 2331 C C . GLU A 1 283 ? 26.433 -2.713 -28.455 1.00 81.75 283 GLU A C 1
ATOM 2333 O O . GLU A 1 283 ? 27.107 -2.009 -29.201 1.00 81.75 283 GLU A O 1
ATOM 2338 N N . GLN A 1 284 ? 26.813 -2.986 -27.204 1.00 75.00 284 GLN A N 1
ATOM 2339 C CA . GLN A 1 284 ? 28.041 -2.460 -26.595 1.00 75.00 284 GLN A CA 1
ATOM 2340 C C . GLN A 1 284 ? 29.302 -3.246 -26.975 1.00 75.00 284 GLN A C 1
ATOM 2342 O O . GLN A 1 284 ? 30.402 -2.829 -26.620 1.00 75.00 284 GLN A O 1
ATOM 2347 N N . GLY A 1 285 ? 29.166 -4.364 -27.698 1.00 61.62 285 GLY A N 1
ATOM 2348 C CA . GLY A 1 285 ? 30.306 -5.175 -28.120 1.00 61.62 285 GLY A CA 1
ATOM 2349 C C . GLY A 1 285 ? 31.147 -5.708 -26.956 1.00 61.62 285 GLY A C 1
ATOM 2350 O O . GLY A 1 285 ? 32.343 -5.921 -27.141 1.00 61.62 285 GLY A O 1
ATOM 2351 N N . GLU A 1 286 ? 30.554 -5.915 -25.769 1.00 57.19 286 GLU A N 1
ATOM 2352 C CA . GLU A 1 286 ? 31.248 -6.578 -24.653 1.00 57.19 286 GLU A CA 1
ATOM 2353 C C . GLU A 1 286 ? 31.834 -7.906 -25.182 1.00 57.19 286 GLU A C 1
ATOM 2355 O O . GLU A 1 286 ? 31.207 -8.545 -26.032 1.00 57.19 286 GLU A O 1
ATOM 2360 N N . SER A 1 287 ? 33.048 -8.304 -24.787 1.00 50.84 287 SER A N 1
ATOM 2361 C CA . SER A 1 287 ? 33.673 -9.573 -25.207 1.00 50.84 287 SER A CA 1
ATOM 2362 C C . SER A 1 287 ? 33.123 -10.752 -24.394 1.00 50.84 287 SER A C 1
ATOM 2364 O O . SER A 1 287 ? 32.516 -10.577 -23.339 1.00 50.84 287 SER A O 1
ATOM 2366 N N . 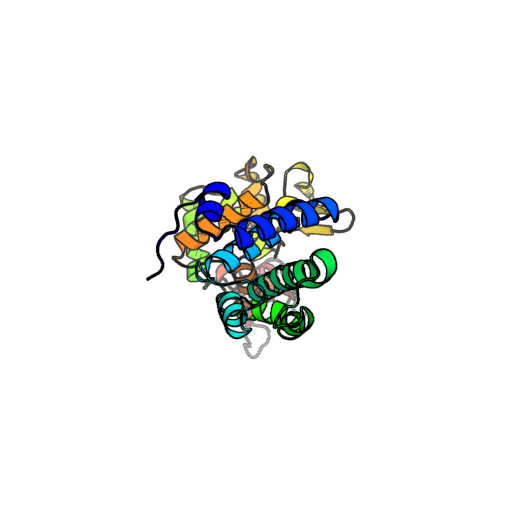ASN A 1 288 ? 33.215 -11.968 -24.939 1.00 50.19 288 ASN A N 1
ATOM 2367 C CA . ASN A 1 288 ? 32.881 -13.216 -24.235 1.00 50.19 288 ASN A CA 1
ATOM 2368 C C . ASN A 1 288 ? 34.132 -13.725 -23.504 1.00 50.19 288 ASN A C 1
ATOM 2370 O O . ASN A 1 288 ? 34.660 -14.767 -23.887 1.00 50.19 288 ASN A O 1
ATOM 2374 N N . ASP A 1 289 ? 34.630 -12.963 -22.531 1.00 45.50 289 ASP A N 1
ATOM 2375 C CA . ASP A 1 289 ? 35.750 -13.406 -21.690 1.00 45.50 289 ASP A CA 1
ATOM 2376 C C . ASP A 1 289 ? 35.251 -14.159 -20.449 1.00 45.50 289 ASP A C 1
ATOM 2378 O O . ASP A 1 289 ? 34.306 -13.661 -19.790 1.00 45.50 289 ASP A O 1
#

Foldseek 3Di:
DDPDDDPDDPVRLLVLAAPVLSVLLVVVLVVCVVVVDDPVLSVLLSVLSSVLRSQDDRPDDQQPDDVVSLVVSLVVDPALVSSLSSLVSVLSSQCCCCPVVVRNHPDHSVVSVVPRDDPVRNVVRVQVPAAADDPVLVVLQQVVCVVVVVLLLVLLLCCCQVQVDDLLQLLQQADVQADLPQCWGCSDPPDIGHDDPVSSVSCVVPVCSRPRDDSVNSVVSQVVSCVSVVHRDDSSNSNVNNVVQWDQFPPPRDTDGNDPQQWDWDQLDPVRDTDIGGPVCVVVVPDPD